Protein 5U35 (pdb70)

Radius of gyration: 17.42 Å; Cα contacts (8 Å, |Δi|>4): 495; chains: 2; bounding box: 47×35×44 Å

Foldseek 3Di:
DWFDDPVLLVVVLVQVVCCQQVVPCVSQLVQADQQAWEDDQPDIDGGSVLVSLQSVLVSVFFPHKDFPDWDDDRQKIKTWMWTAGPNDIWIKIWIFGDTPRGGRYIYMGGDPVCNVVSVCSRPPD/DWFDDPVLLVVVLVQVVVCLVVVNVVSQLVQADQQAWEDDQPDIDTGSVRVVVLSVVVSVQFDDKDWDDWDDDRQKIKTWMWTAGPNDIWIKIWIFGDTPRGGRYIYMDTDPVCNVVSVVD

Sequence (246 aa):
GSHMTEEEVRKIMEKLKKAFKQGNPEQIVSLLSSPDVKVDVGNQSFSGSEEAEKAARKLMKFVDRVEVRDVRVFENAVMMIAVEFEVNGQRYKMIFTFYVVENGKVSMVSSIYIISPTMKKLMKQILNYGGSHMTEEEVRKIMEKLKKAFKQGNPEQIVSLLSPDVKVDVGNQSFSGSEEAEKAARKLMKFVDRVEVRDVRVFENAVMMIAVVEFEVNGQRYKMIFTFYVVENGKVSMVSIYISPTMKKLMKQI

B-factor: mean 37.69, std 14.7, range [13.63, 112.47]

Secondary structure (P-SEA, 3-state):
cccccaaaaaaaaaaaaaaaaaccaaaaaaacccbbbbbccccccccaaaaaaaaaaaaacccccccccccccccbbbbbbbbbcccbbbbbbbbbbbccccccbbbbbbcccaaaaaaaaaacc/cccccaaaaaaaaaaaaaaaaaccaaaaaaacccbbbbbccccccccaaaaaaaaaaaaaaccbbbbccccccccbbbbbbbbbcccbbbbbbbbbbbccccccbbbbbbcccaaaaaaac

Nearest PDB structures (foldseek):
  5u35-assembly1_B  TM=1.001E+00  e=1.915E-23  synthetic construct
  5tph-assembly1_A  TM=9.824E-01  e=9.725E-22  synthetic construct
  5trv-assembly1_A  TM=9.625E-01  e=4.435E-18  synthetic construct
  5tpj-assembly1_A  TM=8.503E-01  e=1.600E-12  synthetic construct
  3en8-assembly1_A-2  TM=8.474E-01  e=6.552E-07  Paraburkholderia xenovorans LB400

Solvent-accessible surface area: 12261 Å² total; per-residue (Å²): 121,97,142,30,58,135,125,88,2,118,51,11,10,91,99,0,68,104,1,14,144,120,44,43,30,120,55,26,22,68,24,11,15,96,115,0,33,12,17,5,29,152,43,72,21,77,7,24,117,77,8,63,50,11,33,86,46,21,91,139,70,22,101,80,38,86,28,120,57,27,93,37,7,100,26,3,0,1,0,1,0,48,8,48,1,113,64,110,73,19,66,2,8,15,0,4,0,3,33,123,32,87,0,22,16,7,2,15,21,4,25,84,97,0,92,69,29,5,36,102,3,12,71,185,15,122,97,136,26,67,77,89,83,2,120,79,10,14,80,75,0,77,108,0,17,100,108,42,47,48,123,58,26,28,70,24,16,16,99,112,0,37,12,14,14,21,115,47,71,48,80,16,36,80,73,7,59,138,29,34,133,54,27,53,171,90,19,100,164,44,44,42,82,64,25,40,33,2,71,25,0,0,2,0,6,1,32,6,45,2,112,64,108,93,16,84,2,7,17,1,5,0,2,35,124,34,89,0,23,21,8,0,14,22,4,24,80,90,1,91,78,38,32,87,106,43

Structure (mmCIF, N/CA/C/O backbone):
data_5U35
#
_entry.id   5U35
#
_cell.length_a   38.010
_cell.length_b   33.200
_cell.length_c   86.590
_cell.angle_alpha   90.00
_cell.angle_beta   91.78
_cell.angle_gamma   90.00
#
_symmetry.space_group_name_H-M   'P 1 21 1'
#
loop_
_entity.id
_entity.type
_entity.pdbx_description
1 polymer 'De novo NTF2 with large cavity'
2 non-polymer 2-METHOXYETHANOL
3 non-polymer 'CHLORIDE ION'
4 non-polymer 'TETRAETHYLENE GLYCOL'
5 non-polymer 1-(2-METHOXY-ETHOXY)-2-{2-[2-(2-METHOXY-ETHOXY]-ETHOXY}-ETHANE
6 non-polymer 'SODIUM ION'
7 water water
#
loop_
_atom_site.group_PDB
_atom_site.id
_atom_site.type_symbol
_atom_site.label_atom_id
_atom_site.label_alt_id
_atom_site.label_comp_id
_atom_site.label_asym_id
_atom_site.label_entity_id
_atom_site.label_seq_id
_atom_site.pdbx_PDB_ins_code
_atom_site.Cartn_x
_atom_site.Cartn_y
_atom_site.Cartn_z
_atom_site.occupancy
_atom_site.B_iso_or_equiv
_atom_site.auth_seq_id
_atom_site.auth_comp_id
_atom_site.auth_asym_id
_atom_site.auth_atom_id
_atom_site.pdbx_PDB_model_num
ATOM 1 N N . GLY A 1 1 ? -32.111 5.461 -18.563 1.00 73.21 -2 GLY A N 1
ATOM 2 C CA . GLY A 1 1 ? -32.717 4.146 -18.483 1.00 73.43 -2 GLY A CA 1
ATOM 3 C C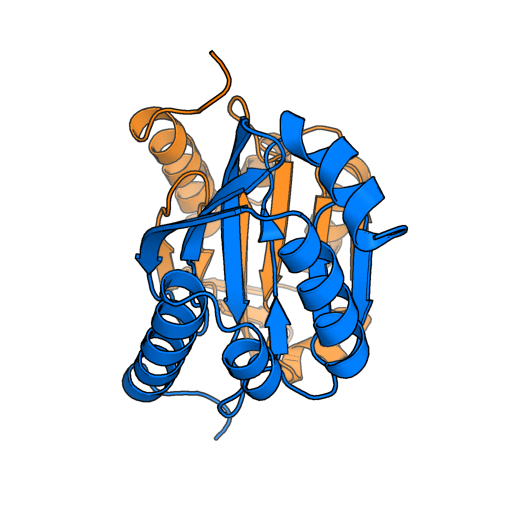 . GLY A 1 1 ? -31.712 3.018 -18.352 1.00 70.48 -2 GLY A C 1
ATOM 4 O O . GLY A 1 1 ? -32.079 1.900 -17.995 1.00 69.97 -2 GLY A O 1
ATOM 5 N N . SER A 1 2 ? -30.445 3.305 -18.642 1.00 69.10 -1 SER A N 1
ATOM 6 C CA . SER A 1 2 ? -29.385 2.309 -18.509 1.00 65.83 -1 SER A CA 1
ATOM 7 C C . SER A 1 2 ? -28.011 2.915 -18.204 1.00 62.28 -1 SER A C 1
ATOM 8 O O . SER A 1 2 ? -27.038 2.186 -18.006 1.00 61.31 -1 SER A O 1
ATOM 11 N N . HIS A 1 3 ? -27.929 4.243 -18.153 1.00 62.03 0 HIS A N 1
ATOM 12 C CA . HIS A 1 3 ? -26.635 4.912 -18.021 1.00 59.65 0 HIS A CA 1
ATOM 13 C C . HIS A 1 3 ? -26.357 5.358 -16.589 1.00 55.41 0 HIS A C 1
ATOM 14 O O . HIS A 1 3 ? -27.211 5.261 -15.707 1.00 57.31 0 HIS A O 1
ATOM 21 N N . MET A 1 4 ? -25.143 5.847 -16.370 1.00 46.71 1 MET A N 1
ATOM 22 C CA . MET A 1 4 ? -24.767 6.417 -15.087 1.00 44.79 1 MET A CA 1
ATOM 23 C C . MET A 1 4 ? -24.374 7.880 -15.220 1.00 40.99 1 MET A C 1
ATOM 24 O O . MET A 1 4 ? -23.679 8.266 -16.162 1.00 42.86 1 MET A O 1
ATOM 29 N N . THR A 1 5 ? -24.819 8.689 -14.266 1.00 37.26 2 THR A N 1
ATOM 30 C CA . THR A 1 5 ? -24.483 10.101 -14.255 1.00 38.79 2 THR A CA 1
ATOM 31 C C . THR A 1 5 ? -23.001 10.273 -13.950 1.00 37.53 2 THR A C 1
ATOM 32 O O . THR A 1 5 ? -22.341 9.344 -13.477 1.00 33.99 2 THR A O 1
ATOM 36 N N . GLU A 1 6 ? -22.479 11.462 -14.226 1.00 41.39 3 GLU A N 1
ATOM 37 C CA . GLU A 1 6 ? -21.085 11.760 -13.931 1.00 42.81 3 GLU A CA 1
ATOM 38 C C . GLU A 1 6 ? -20.831 11.645 -12.433 1.00 41.90 3 GLU A C 1
ATOM 39 O O . GLU A 1 6 ? -19.774 11.194 -12.005 1.00 37.91 3 GLU A O 1
ATOM 45 N N . GLU A 1 7 ? -21.821 12.047 -11.644 1.00 44.26 4 GLU A N 1
ATOM 46 C CA . GLU A 1 7 ? -21.713 12.024 -10.192 1.00 44.71 4 GLU A CA 1
ATOM 47 C C . GLU A 1 7 ? -21.557 10.602 -9.652 1.00 36.83 4 GLU A C 1
ATOM 48 O O . GLU A 1 7 ? -20.734 10.353 -8.771 1.00 37.19 4 GLU A O 1
ATOM 54 N N . GLU A 1 8 ? -22.341 9.670 -10.188 1.00 34.01 5 GLU A N 1
ATOM 55 C CA . GLU A 1 8 ? -22.272 8.279 -9.747 1.00 35.51 5 GLU A CA 1
ATOM 56 C C . GLU A 1 8 ? -20.935 7.634 -10.119 1.00 31.55 5 GLU A C 1
ATOM 57 O O . GLU A 1 8 ? -20.341 6.909 -9.320 1.00 29.75 5 GLU A O 1
ATOM 63 N N . VAL A 1 9 ? -20.465 7.908 -11.330 1.00 27.72 6 VAL A N 1
ATOM 64 C CA . VAL A 1 9 ? -19.167 7.412 -11.771 1.00 27.08 6 VAL A CA 1
ATOM 65 C C . VAL A 1 9 ? -18.046 7.970 -10.891 1.00 27.25 6 VAL A C 1
ATOM 66 O O . VAL A 1 9 ? -17.121 7.256 -10.522 1.00 21.66 6 VAL A O 1
ATOM 70 N N . ARG A 1 10 ? -18.140 9.247 -10.544 1.00 25.54 7 ARG A N 1
ATOM 71 C CA . ARG A 1 10 ? -17.114 9.866 -9.715 1.00 24.19 7 ARG A CA 1
ATOM 72 C C . ARG A 1 10 ? -17.081 9.251 -8.318 1.00 25.61 7 ARG A C 1
ATOM 73 O O . ARG A 1 10 ? -16.022 9.140 -7.713 1.00 27.47 7 ARG A O 1
ATOM 81 N N . LYS A 1 11 ? -18.246 8.860 -7.809 1.00 25.68 8 LYS A N 1
ATOM 82 C CA . LYS A 1 11 ? -18.326 8.219 -6.500 1.00 25.95 8 LYS A CA 1
ATOM 83 C C . LYS A 1 11 ? -17.558 6.897 -6.474 1.00 22.38 8 LYS A C 1
ATOM 84 O O . LYS A 1 11 ? -16.818 6.599 -5.532 1.00 22.94 8 LYS A O 1
ATOM 86 N N . ILE A 1 12 ? -17.741 6.101 -7.516 1.00 23.81 9 ILE A N 1
ATOM 87 C CA . ILE A 1 12 ? -17.035 4.839 -7.634 1.00 25.59 9 ILE A CA 1
ATOM 88 C C . ILE A 1 12 ? -15.543 5.079 -7.850 1.00 20.67 9 ILE A C 1
ATOM 89 O O . ILE A 1 12 ? -14.704 4.360 -7.304 1.00 19.17 9 ILE A O 1
ATOM 94 N N . MET A 1 13 ? -15.217 6.123 -8.605 1.00 21.24 10 MET A N 1
ATOM 95 C CA . MET A 1 13 ? -13.815 6.479 -8.815 1.00 19.38 10 MET A CA 1
ATOM 96 C C . MET A 1 13 ? -13.127 6.735 -7.479 1.00 15.84 10 MET A C 1
ATOM 97 O O . MET A 1 13 ? -12.013 6.263 -7.246 1.00 20.28 10 MET A O 1
ATOM 102 N N . GLU A 1 14 ? -13.793 7.490 -6.609 1.00 23.61 11 GLU A N 1
ATOM 103 C CA . GLU A 1 14 ? -13.232 7.817 -5.303 1.00 22.24 11 GLU A CA 1
ATOM 104 C C . GLU A 1 14 ? -13.012 6.548 -4.490 1.00 22.33 11 GLU A C 1
ATOM 105 O O . GLU A 1 14 ? -11.983 6.398 -3.838 1.00 21.81 11 GLU A O 1
ATOM 111 N N . LYS A 1 15 ? -13.965 5.622 -4.565 1.00 22.66 12 LYS A N 1
ATOM 112 C CA . LYS A 1 15 ? -13.843 4.340 -3.869 1.00 24.95 12 LYS A CA 1
ATOM 113 C C . LYS A 1 15 ? -12.659 3.517 -4.385 1.00 25.88 12 LYS A C 1
ATOM 114 O O . LYS A 1 15 ? -11.881 2.978 -3.593 1.00 23.20 12 LYS A O 1
ATOM 119 N N . LEU A 1 16 ? -12.524 3.436 -5.708 1.00 25.46 13 LEU A N 1
ATOM 120 C CA . LEU A 1 16 ? -11.424 2.695 -6.330 1.00 24.05 13 LEU A CA 1
ATOM 121 C C . LEU A 1 16 ? -10.079 3.308 -5.966 1.00 21.84 13 LEU A C 1
ATOM 122 O O . LEU A 1 16 ? -9.130 2.598 -5.615 1.00 20.55 13 LEU A O 1
ATOM 127 N N . LYS A 1 17 ? -10.011 4.633 -6.040 1.00 20.88 14 LYS A N 1
ATOM 128 C CA . LYS A 1 17 ? -8.795 5.366 -5.718 1.00 21.96 14 LYS A CA 1
ATOM 129 C C . LYS A 1 17 ? -8.343 5.087 -4.292 1.00 27.79 14 LYS A C 1
ATOM 130 O O . LYS A 1 17 ? -7.166 4.830 -4.047 1.00 22.32 14 LYS A O 1
ATOM 136 N N . LYS A 1 18 ? -9.289 5.121 -3.357 1.00 28.22 15 LYS A N 1
ATOM 137 C CA . LYS A 1 18 ? -8.981 4.880 -1.953 1.00 28.90 15 LYS A CA 1
ATOM 138 C C . LYS A 1 18 ? -8.491 3.453 -1.726 1.00 23.79 15 LYS A C 1
ATOM 139 O O . LYS A 1 18 ? -7.549 3.226 -0.970 1.00 22.87 15 LYS A O 1
ATOM 145 N N . ALA A 1 19 ? -9.126 2.500 -2.398 1.00 27.14 16 ALA A N 1
ATOM 146 C CA . ALA A 1 19 ? -8.756 1.093 -2.278 1.00 24.56 16 ALA A CA 1
ATOM 147 C C . ALA A 1 19 ? -7.320 0.839 -2.754 1.00 22.74 16 ALA A C 1
ATOM 148 O O . ALA A 1 19 ? -6.580 0.074 -2.131 1.00 31.54 16 ALA A O 1
ATOM 150 N N . PHE A 1 20 ? -6.931 1.472 -3.857 1.00 22.45 17 PHE A N 1
ATOM 151 C CA . PHE A 1 20 ? -5.566 1.334 -4.358 1.00 22.09 17 PHE A CA 1
ATOM 152 C C . PHE A 1 20 ? -4.552 1.976 -3.423 1.00 24.29 17 PHE A C 1
ATOM 153 O O . PHE A 1 20 ? -3.539 1.370 -3.069 1.00 22.94 17 PHE A O 1
ATOM 161 N N . LYS A 1 21 ? -4.832 3.215 -3.033 1.00 21.66 18 LYS A N 1
ATOM 162 C CA . LYS A 1 21 ? -3.895 3.981 -2.226 1.00 25.30 18 LYS A CA 1
ATOM 163 C C . LYS A 1 21 ? -3.694 3.361 -0.851 1.00 27.90 18 LYS A C 1
ATOM 164 O O . LYS A 1 21 ? -2.577 3.321 -0.338 1.00 33.54 18 LYS A O 1
ATOM 170 N N . GLN A 1 22 ? -4.778 2.862 -0.270 1.00 24.28 19 GLN A N 1
ATOM 171 C CA . GLN A 1 22 ? -4.737 2.258 1.058 1.00 29.27 19 GLN A CA 1
ATOM 172 C C . GLN A 1 22 ? -4.364 0.775 0.986 1.00 31.71 19 GLN A C 1
ATOM 173 O O . GLN A 1 22 ? -4.207 0.113 2.011 1.00 33.73 19 GLN A O 1
ATOM 179 N N . GLY A 1 23 ? -4.249 0.253 -0.232 1.00 33.50 20 GLY A N 1
ATOM 180 C CA . GLY A 1 23 ? -3.980 -1.160 -0.440 1.00 34.94 20 GLY A CA 1
ATOM 181 C C . GLY A 1 23 ? -5.011 -2.114 0.134 1.00 40.34 20 GLY A C 1
ATOM 182 O O . GLY A 1 23 ? -4.684 -3.018 0.904 1.00 41.65 20 GLY A O 1
ATOM 183 N N . ASN A 1 24 ? -6.267 -1.909 -0.236 1.00 37.98 21 ASN A N 1
ATOM 184 C CA . ASN A 1 24 ? -7.343 -2.768 0.228 1.00 36.48 21 ASN A CA 1
ATOM 185 C C . ASN A 1 24 ? -8.119 -3.314 -0.970 1.00 36.76 21 ASN A C 1
ATOM 186 O O . ASN A 1 24 ? -9.097 -2.710 -1.400 1.00 34.49 21 ASN A O 1
ATOM 191 N N . PRO A 1 25 ? -7.670 -4.456 -1.516 1.00 41.71 22 PRO A N 1
ATOM 192 C CA . PRO A 1 25 ? -8.249 -5.065 -2.721 1.00 42.57 22 PRO A CA 1
ATOM 193 C C . PRO A 1 25 ? -9.707 -5.493 -2.549 1.00 37.56 22 PRO A C 1
ATOM 194 O O . PRO A 1 25 ? -10.446 -5.513 -3.534 1.00 32.68 22 PRO A O 1
ATOM 198 N N . GLU A 1 26 ? -10.118 -5.830 -1.330 1.00 38.66 23 GLU A N 1
ATOM 199 C CA . GLU A 1 26 ? -11.468 -6.341 -1.126 1.00 39.64 23 GLU A CA 1
ATOM 200 C C . GLU A 1 26 ? -12.510 -5.269 -1.463 1.00 37.90 23 GLU A C 1
ATOM 201 O O . GLU A 1 26 ? -13.610 -5.588 -1.906 1.00 41.00 23 GLU A O 1
ATOM 207 N N . GLN A 1 27 ? -12.155 -4.002 -1.262 1.00 35.14 24 GLN A N 1
ATOM 208 C CA . GLN A 1 27 ? -13.022 -2.896 -1.651 1.00 38.30 24 GLN A CA 1
ATOM 209 C C . GLN A 1 27 ? -13.182 -2.855 -3.173 1.00 37.61 24 GLN A C 1
ATOM 210 O O . GLN A 1 27 ? -14.263 -2.555 -3.678 1.00 37.55 24 GLN A O 1
ATOM 216 N N . ILE A 1 28 ? -12.105 -3.137 -3.903 1.00 27.45 25 ILE A N 1
ATOM 217 C CA . ILE A 1 28 ? -12.182 -3.189 -5.362 1.00 27.20 25 ILE A CA 1
ATOM 218 C C . ILE A 1 28 ? -13.023 -4.372 -5.814 1.00 26.26 25 ILE A C 1
ATOM 219 O O . ILE A 1 28 ? -13.864 -4.243 -6.702 1.00 28.21 25 ILE A O 1
ATOM 224 N N . VAL A 1 29 ? -12.808 -5.522 -5.181 1.00 25.78 26 VAL A N 1
ATOM 225 C CA . VAL A 1 29 ? -13.532 -6.734 -5.553 1.00 25.81 26 VAL A CA 1
ATOM 226 C C . VAL A 1 29 ? -15.023 -6.556 -5.342 1.00 27.10 26 VAL A C 1
ATOM 227 O O . VAL A 1 29 ? -15.833 -6.996 -6.159 1.00 28.72 26 VAL A O 1
ATOM 231 N N . SER A 1 30 ? -15.382 -5.866 -4.268 1.00 22.94 27 SER A N 1
ATOM 232 C CA . SER A 1 30 ? -16.790 -5.625 -3.971 1.00 30.50 27 SER A CA 1
ATOM 233 C C . SER A 1 30 ? -17.454 -4.727 -5.023 1.00 31.24 27 SER A C 1
ATOM 234 O O . SER A 1 30 ? -18.682 -4.722 -5.148 1.00 32.79 27 SER A O 1
ATOM 237 N N . LEU A 1 31 ? -16.656 -3.975 -5.783 1.00 24.62 28 LEU A N 1
ATOM 238 C CA . LEU A 1 31 ? -17.216 -3.091 -6.811 1.00 24.29 28 LEU A CA 1
ATOM 239 C C . LEU A 1 31 ? -17.314 -3.770 -8.176 1.00 25.79 28 LEU A C 1
ATOM 240 O O . LEU A 1 31 ? -17.845 -3.200 -9.125 1.00 27.32 28 LEU A O 1
ATOM 245 N N . LEU A 1 32 ? -16.792 -4.986 -8.268 1.00 24.89 29 LEU A N 1
ATOM 246 C CA . LEU A 1 32 ? -16.790 -5.723 -9.524 1.00 24.58 29 LEU A CA 1
ATOM 247 C C . LEU A 1 32 ? -18.127 -6.409 -9.766 1.00 22.26 29 LEU A C 1
ATOM 248 O O . LEU A 1 32 ? -18.688 -7.017 -8.860 1.00 25.12 29 LEU A O 1
ATOM 253 N N A SER A 1 33 ? -18.636 -6.313 -10.988 0.55 22.43 30 SER A N 1
ATOM 254 N N B SER A 1 33 ? -18.627 -6.311 -10.994 0.45 22.24 30 SER A N 1
ATOM 255 C CA A SER A 1 33 ? -19.840 -7.050 -11.347 0.55 21.43 30 SER A CA 1
ATOM 256 C CA B SER A 1 33 ? -19.805 -7.067 -11.408 0.45 22.46 30 SER A CA 1
ATOM 257 C C A SER A 1 33 ? -19.522 -8.544 -11.338 0.55 26.22 30 SER A C 1
ATOM 258 C C B SER A 1 33 ? -19.501 -8.561 -11.312 0.45 25.92 30 SER A C 1
ATOM 259 O O A SER A 1 33 ? -18.378 -8.937 -11.567 0.55 25.08 30 SER A O 1
ATOM 260 O O B SER A 1 33 ? -18.348 -8.969 -11.451 0.45 24.83 30 SER A O 1
ATOM 265 N N . PRO A 1 34 ? -20.530 -9.383 -11.053 1.00 28.85 31 PRO A N 1
ATOM 266 C CA . PRO A 1 34 ? -20.321 -10.836 -10.988 1.00 28.99 31 PRO A CA 1
ATOM 267 C C . PRO A 1 34 ? -19.729 -11.408 -12.270 1.00 30.77 31 PRO A C 1
ATOM 268 O O . PRO A 1 34 ? -19.017 -12.405 -12.219 1.00 36.10 31 PRO A O 1
ATOM 272 N N . ASP A 1 35 ? -20.035 -10.785 -13.403 1.00 27.92 32 ASP A N 1
ATOM 273 C CA . ASP A 1 35 ? -19.537 -11.250 -14.691 1.00 33.51 32 ASP A CA 1
ATOM 274 C C . ASP A 1 35 ? -18.474 -10.315 -15.258 1.00 24.70 32 ASP A C 1
ATOM 275 O O . ASP A 1 35 ? -18.335 -10.188 -16.473 1.00 30.17 32 ASP A O 1
ATOM 280 N N . VAL A 1 36 ? -17.730 -9.657 -14.374 1.00 28.80 33 VAL A N 1
ATOM 281 C CA . VAL A 1 36 ? -16.716 -8.706 -14.809 1.00 27.36 33 VAL A CA 1
ATOM 282 C C . VAL A 1 36 ? -15.706 -9.377 -15.740 1.00 25.21 33 VAL A C 1
ATOM 283 O O . VAL A 1 36 ? -15.311 -10.528 -15.536 1.00 33.59 33 VAL A O 1
ATOM 287 N N . LYS A 1 37 ? -15.311 -8.653 -16.776 1.00 21.82 34 LYS A N 1
ATOM 288 C CA . LYS A 1 37 ? -14.306 -9.139 -17.702 1.00 26.39 34 LYS A CA 1
ATOM 289 C C . LYS A 1 37 ? -13.004 -8.381 -17.469 1.00 23.68 34 LYS A C 1
ATOM 290 O O . LYS A 1 37 ? -12.984 -7.154 -17.517 1.00 25.67 34 LYS A O 1
ATOM 293 N N . VAL A 1 38 ? -11.923 -9.116 -17.226 1.00 24.38 35 VAL A N 1
ATOM 294 C CA . VAL A 1 38 ? -10.622 -8.499 -16.982 1.00 21.94 35 VAL A CA 1
ATOM 295 C C . VAL A 1 38 ? -9.597 -8.928 -18.031 1.00 26.64 35 VAL A C 1
ATOM 296 O O . VAL A 1 38 ? -9.415 -10.116 -18.292 1.00 31.53 35 VAL A O 1
ATOM 300 N N . ASP A 1 39 ? -8.947 -7.948 -18.647 1.00 24.72 36 ASP A N 1
ATOM 301 C CA . ASP A 1 39 ? -7.870 -8.208 -19.593 1.00 34.25 36 ASP A CA 1
ATOM 302 C C . ASP A 1 39 ? -6.576 -7.539 -19.152 1.00 34.33 36 ASP A C 1
ATOM 303 O O . ASP A 1 39 ? -6.529 -6.322 -18.970 1.00 32.66 36 ASP A O 1
ATOM 308 N N . VAL A 1 40 ? -5.547 -8.355 -18.949 1.00 33.51 37 VAL A N 1
ATOM 309 C CA . VAL A 1 40 ? -4.202 -7.867 -18.678 1.00 34.01 37 VAL A CA 1
ATOM 310 C C . VAL A 1 40 ? -3.200 -8.778 -19.390 1.00 36.81 37 VAL A C 1
ATOM 311 O O . VAL A 1 40 ? -3.151 -9.981 -19.141 1.00 36.52 37 VAL A O 1
ATOM 315 N N . GLY A 1 41 ? -2.420 -8.196 -20.295 1.00 42.56 38 GLY A N 1
ATOM 316 C CA . GLY A 1 41 ? -1.527 -8.968 -21.138 1.00 48.22 38 GLY A CA 1
ATOM 317 C C . GLY A 1 41 ? -2.301 -9.986 -21.954 1.00 51.74 38 GLY A C 1
ATOM 318 O O . GLY A 1 41 ? -3.355 -9.679 -22.507 1.00 54.60 38 GLY A O 1
ATOM 319 N N . ASN A 1 42 ? -1.780 -11.205 -22.017 1.00 56.25 39 ASN A N 1
ATOM 320 C CA . ASN A 1 42 ? -2.456 -12.298 -22.702 1.00 60.18 39 ASN A CA 1
ATOM 321 C C . ASN A 1 42 ? -3.517 -12.950 -21.825 1.00 61.22 39 ASN A C 1
ATOM 322 O O . ASN A 1 42 ? -4.360 -13.705 -22.311 1.00 64.56 39 ASN A O 1
ATOM 327 N N . GLN A 1 43 ? -3.462 -12.662 -20.529 1.00 55.73 40 GLN A N 1
ATOM 328 C CA . GLN A 1 43 ? -4.395 -13.250 -19.579 1.00 55.64 40 GLN A CA 1
ATOM 329 C C . GLN A 1 43 ? -5.774 -12.617 -19.703 1.00 53.70 40 GLN A C 1
ATOM 330 O O . GLN A 1 43 ? -5.902 -11.423 -19.976 1.00 54.64 40 GLN A O 1
ATOM 336 N N . SER A 1 44 ? -6.803 -13.429 -19.498 1.00 53.97 41 SER A N 1
ATOM 337 C CA . SER A 1 44 ? -8.170 -12.938 -19.448 1.00 54.90 41 SER A CA 1
ATOM 338 C C . SER A 1 44 ? -8.911 -13.610 -18.304 1.00 53.68 41 SER A C 1
ATOM 339 O O . SER A 1 44 ? -8.753 -14.808 -18.070 1.00 62.93 41 SER A O 1
ATOM 342 N N . PHE A 1 45 ? -9.725 -12.840 -17.595 1.00 40.64 42 PHE A N 1
ATOM 343 C CA . PHE A 1 45 ? -10.477 -13.379 -16.473 1.00 41.20 42 PHE A CA 1
ATOM 344 C C . PHE A 1 45 ? -11.953 -13.032 -16.592 1.00 37.40 42 PHE A C 1
ATOM 345 O O . PHE A 1 45 ? -12.308 -11.937 -17.020 1.00 35.86 42 PHE A O 1
ATOM 353 N N . SER A 1 46 ? -12.802 -13.978 -16.215 1.00 38.56 43 SER A N 1
ATOM 354 C CA . SER A 1 46 ? -14.240 -13.763 -16.213 1.00 36.25 43 SER A CA 1
ATOM 355 C C . SER A 1 46 ? -14.796 -14.057 -14.831 1.00 36.00 43 SER A C 1
ATOM 356 O O . SER A 1 46 ? -14.508 -15.099 -14.243 1.00 42.99 43 SER A O 1
ATOM 359 N N . GLY A 1 47 ? -15.595 -13.135 -14.313 1.00 37.83 44 GLY A N 1
ATOM 360 C CA . GLY A 1 47 ? -16.200 -13.301 -13.005 1.00 38.44 44 GLY A CA 1
ATOM 361 C C . GLY A 1 47 ? -15.415 -12.652 -11.884 1.00 37.39 44 GLY A C 1
ATOM 362 O O . GLY A 1 47 ? -14.188 -12.566 -11.938 1.00 33.25 44 GLY A O 1
ATOM 363 N N . SER A 1 48 ? -16.143 -12.195 -10.867 1.00 39.94 45 SER A N 1
ATOM 364 C CA . SER A 1 48 ? -15.574 -11.482 -9.725 1.00 37.24 45 SER A CA 1
ATOM 365 C C . SER A 1 48 ? -14.713 -12.367 -8.825 1.00 39.13 45 SER A C 1
ATOM 366 O O . SER A 1 48 ? -13.708 -11.924 -8.276 1.00 38.80 45 SER A O 1
ATOM 369 N N . GLU A 1 49 ? -15.124 -13.615 -8.651 1.00 45.07 46 GLU A N 1
ATOM 370 C CA . GLU A 1 49 ? -14.361 -14.545 -7.833 1.00 46.85 46 GLU A CA 1
ATOM 371 C C . GLU A 1 49 ? -12.997 -14.811 -8.488 1.00 39.29 46 GLU A C 1
ATOM 372 O O . GLU A 1 49 ? -11.968 -14.847 -7.806 1.00 38.01 46 GLU A O 1
ATOM 378 N N . GLU A 1 50 ? -12.995 -14.988 -9.807 1.00 33.40 47 GLU A N 1
ATOM 379 C CA . GLU A 1 50 ? -11.755 -15.169 -10.559 1.00 35.04 47 GLU A CA 1
ATOM 380 C C . GLU A 1 50 ? -10.894 -13.905 -10.516 1.00 37.14 47 GLU A C 1
ATOM 381 O O . GLU A 1 50 ? -9.668 -13.973 -10.397 1.00 37.65 47 GLU A O 1
ATOM 387 N N . ALA A 1 51 ? -11.543 -12.750 -10.615 1.00 30.16 48 ALA A N 1
ATOM 388 C CA . ALA A 1 51 ? -10.835 -11.479 -10.525 1.00 30.10 48 ALA A CA 1
ATOM 389 C C . ALA A 1 51 ? -10.246 -11.313 -9.128 1.00 29.45 48 ALA A C 1
ATOM 390 O O . ALA A 1 51 ? -9.133 -10.813 -8.971 1.00 28.12 48 ALA A O 1
ATOM 392 N N . GLU A 1 52 ? -11.002 -11.736 -8.118 1.00 31.69 49 GLU A N 1
ATOM 393 C CA . GLU A 1 52 ? -10.546 -11.663 -6.735 1.00 32.28 49 GLU A CA 1
ATOM 394 C C . GLU A 1 52 ? -9.289 -12.500 -6.543 1.00 32.70 49 GLU A C 1
ATOM 395 O O . GLU A 1 52 ? -8.351 -12.080 -5.864 1.00 34.76 49 GLU A O 1
ATOM 401 N N . LYS A 1 53 ? -9.272 -13.681 -7.154 1.00 28.94 50 LYS A N 1
ATOM 402 C CA . LYS A 1 53 ? -8.120 -14.572 -7.078 1.00 31.25 50 LYS A CA 1
ATOM 403 C C . LYS A 1 53 ? -6.878 -13.940 -7.700 1.00 34.55 50 LYS A C 1
ATOM 404 O O . LYS A 1 53 ? -5.771 -14.054 -7.164 1.00 31.86 50 LYS A O 1
ATOM 406 N N . ALA A 1 54 ? -7.067 -13.281 -8.838 1.00 35.20 51 ALA A N 1
ATOM 407 C CA . ALA A 1 54 ? -5.975 -12.597 -9.522 1.00 36.35 51 ALA A CA 1
ATOM 408 C C . ALA A 1 54 ? -5.455 -11.410 -8.711 1.00 31.44 51 ALA A C 1
ATOM 409 O O . ALA A 1 54 ? -4.250 -11.169 -8.656 1.00 38.53 51 ALA A O 1
ATOM 411 N N . ALA A 1 55 ? -6.369 -10.665 -8.096 1.00 31.05 52 ALA A N 1
ATOM 412 C CA . ALA A 1 55 ? -5.999 -9.513 -7.285 1.00 29.25 52 ALA A CA 1
ATOM 413 C C . ALA A 1 55 ? -5.164 -9.942 -6.078 1.00 34.82 52 ALA A C 1
ATOM 414 O O . ALA A 1 55 ? -4.167 -9.304 -5.751 1.00 38.16 52 ALA A O 1
ATOM 416 N N . ARG A 1 56 ? -5.585 -11.020 -5.420 1.00 32.06 53 ARG A N 1
ATOM 417 C CA . ARG A 1 56 ? -4.863 -11.549 -4.266 1.00 35.97 53 ARG A CA 1
ATOM 418 C C . ARG A 1 56 ? -3.475 -12.057 -4.648 1.00 34.11 53 ARG A C 1
ATOM 419 O O . ARG A 1 56 ? -2.508 -11.866 -3.906 1.00 34.88 53 ARG A O 1
ATOM 424 N N . LYS A 1 57 ? -3.378 -12.708 -5.802 1.00 27.75 54 LYS A N 1
ATOM 425 C CA . LYS A 1 57 ? -2.093 -13.206 -6.281 1.00 31.27 54 LYS A CA 1
ATOM 426 C C . LYS A 1 57 ? -1.114 -12.058 -6.461 1.00 35.84 54 LYS A C 1
ATOM 427 O O . LYS A 1 57 ? 0.038 -12.132 -6.029 1.00 41.74 54 LYS A O 1
ATOM 433 N N . LEU A 1 58 ? -1.593 -10.990 -7.086 1.00 37.72 55 LEU A N 1
ATOM 434 C CA . LEU A 1 58 ? -0.777 -9.816 -7.361 1.00 43.58 55 LEU A CA 1
ATOM 435 C C . LEU A 1 58 ? -0.329 -9.138 -6.068 1.00 43.44 55 LEU A C 1
ATOM 436 O O . LEU A 1 58 ? 0.840 -8.787 -5.916 1.00 48.02 55 LEU A O 1
ATOM 441 N N . MET A 1 59 ? -1.260 -8.974 -5.135 1.00 39.43 56 MET A N 1
ATOM 442 C CA . MET A 1 59 ? -0.973 -8.280 -3.886 1.00 40.95 56 MET A CA 1
ATOM 443 C C . MET A 1 59 ? 0.063 -9.022 -3.037 1.00 45.55 56 MET A C 1
ATOM 444 O O . MET A 1 59 ? 0.738 -8.412 -2.209 1.00 49.83 56 MET A O 1
ATOM 449 N N . LYS A 1 60 ? 0.190 -10.331 -3.244 1.00 39.14 57 LYS A N 1
ATOM 450 C CA . LYS A 1 60 ? 1.206 -11.113 -2.545 1.00 38.22 57 LYS A CA 1
ATOM 451 C C . LYS A 1 60 ? 2.605 -10.642 -2.911 1.00 33.89 57 LYS A C 1
ATOM 452 O O . LYS A 1 60 ? 3.543 -10.735 -2.108 1.00 27.06 57 LYS A O 1
ATOM 458 N N . PHE A 1 61 ? 2.741 -10.167 -4.145 1.00 29.29 58 PHE A N 1
ATOM 459 C CA . PHE A 1 61 ? 4.029 -9.738 -4.661 1.00 25.35 58 PHE A CA 1
ATOM 460 C C . PHE A 1 61 ? 4.242 -8.226 -4.653 1.00 23.84 58 PHE A C 1
ATOM 461 O O . PHE A 1 61 ? 5.359 -7.766 -4.836 1.00 28.15 58 PHE A O 1
ATOM 469 N N . VAL A 1 62 ? 3.179 -7.454 -4.458 1.00 26.47 59 VAL A N 1
ATOM 470 C CA . VAL A 1 62 ? 3.304 -6.001 -4.513 1.00 25.07 59 VAL A CA 1
ATOM 471 C C . VAL A 1 62 ? 3.599 -5.447 -3.121 1.00 28.95 59 VAL A C 1
ATOM 472 O O . VAL A 1 62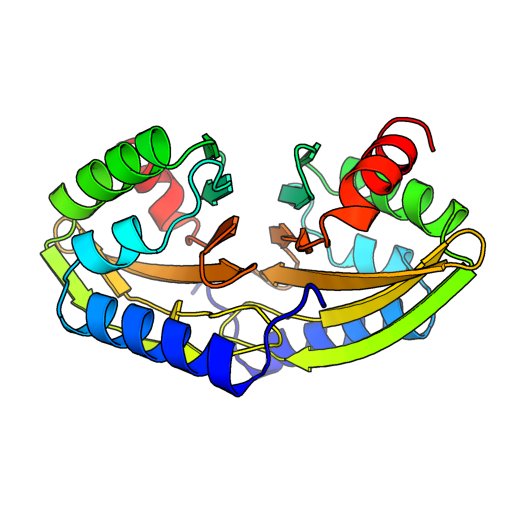 ? 2.783 -5.584 -2.207 1.00 32.31 59 VAL A O 1
ATOM 476 N N . ASP A 1 63 ? 4.757 -4.808 -2.974 1.00 27.67 60 ASP A N 1
ATOM 477 C CA . ASP A 1 63 ? 5.218 -4.308 -1.676 1.00 37.08 60 ASP A CA 1
ATOM 478 C C . ASP A 1 63 ? 4.861 -2.847 -1.440 1.00 38.17 60 ASP A C 1
ATOM 479 O O . ASP A 1 63 ? 4.854 -2.377 -0.303 1.00 37.33 60 ASP A O 1
ATOM 484 N N . ARG A 1 64 ? 4.594 -2.123 -2.518 1.00 31.97 61 ARG A N 1
ATOM 485 C CA . ARG A 1 64 ? 4.207 -0.726 -2.404 1.00 27.71 61 ARG A CA 1
ATOM 486 C C . ARG A 1 64 ? 3.331 -0.340 -3.584 1.00 26.32 61 ARG A C 1
ATOM 487 O O . ARG A 1 64 ? 3.541 -0.806 -4.703 1.00 22.01 61 ARG A O 1
ATOM 492 N N . VAL A 1 65 ? 2.336 0.496 -3.320 1.00 20.24 62 VAL A N 1
ATOM 493 C CA . VAL A 1 65 ? 1.458 0.999 -4.367 1.00 23.04 62 VAL A CA 1
ATOM 494 C C . VAL A 1 65 ? 1.455 2.515 -4.307 1.00 26.36 62 VAL A C 1
ATOM 495 O O . VAL A 1 65 ? 1.309 3.105 -3.234 1.00 29.26 62 VAL A O 1
ATOM 499 N N . GLU A 1 66 ? 1.651 3.146 -5.455 1.00 25.82 63 GLU A N 1
ATOM 500 C CA . GLU A 1 66 ? 1.526 4.584 -5.541 1.00 28.56 63 GLU A CA 1
ATOM 501 C C . GLU A 1 66 ? 0.532 4.917 -6.637 1.00 26.89 63 GLU A C 1
ATOM 502 O O . GLU A 1 66 ? 0.696 4.498 -7.781 1.00 27.52 63 GLU A O 1
ATOM 508 N N . VAL A 1 67 ? -0.491 5.686 -6.281 1.00 19.95 64 VAL A N 1
ATOM 509 C CA . VAL A 1 67 ? -1.472 6.133 -7.250 1.00 19.25 64 VAL A CA 1
ATOM 510 C C . VAL A 1 67 ? -0.940 7.431 -7.822 1.00 22.94 64 VAL A C 1
ATOM 511 O O . VAL A 1 67 ? -0.867 8.448 -7.129 1.00 29.78 64 VAL A O 1
ATOM 515 N N . ARG A 1 68 ? -0.540 7.390 -9.088 1.00 19.24 65 ARG A N 1
ATOM 516 C CA . ARG A 1 68 ? 0.078 8.554 -9.704 1.00 19.25 65 ARG A CA 1
ATOM 517 C C . ARG A 1 68 ? -0.956 9.569 -10.177 1.00 23.43 65 ARG A C 1
ATOM 518 O O . ARG A 1 68 ? -0.773 10.771 -9.992 1.00 23.10 65 ARG A O 1
ATOM 526 N N . ASP A 1 69 ? -2.029 9.091 -10.798 1.00 21.00 66 ASP A N 1
ATOM 527 C CA . ASP A 1 69 ? -3.067 9.987 -11.294 1.00 18.50 66 ASP A CA 1
ATOM 528 C C . ASP A 1 69 ? -4.354 9.209 -11.542 1.00 21.13 66 ASP A C 1
ATOM 529 O O . ASP A 1 69 ? -4.330 7.997 -11.746 1.00 18.28 66 ASP A O 1
ATOM 534 N N . VAL A 1 70 ? -5.479 9.908 -11.494 1.00 18.78 67 VAL A N 1
ATOM 535 C CA . VAL A 1 70 ? -6.780 9.281 -11.698 1.00 16.34 67 VAL A CA 1
ATOM 536 C C . VAL A 1 70 ? -7.639 10.197 -12.555 1.00 28.01 67 VAL A C 1
ATOM 537 O O . VAL A 1 70 ? -7.643 11.413 -12.353 1.00 29.10 67 VAL A O 1
ATOM 541 N N . ARG A 1 71 ? -8.343 9.630 -13.530 1.00 26.02 68 ARG A N 1
ATOM 542 C CA . ARG A 1 71 ? -9.217 10.442 -14.361 1.00 26.30 68 ARG A CA 1
ATOM 543 C C . ARG A 1 71 ? -10.496 9.702 -14.726 1.00 24.27 68 ARG A C 1
ATOM 544 O O . ARG A 1 71 ? -10.502 8.483 -14.883 1.00 24.75 68 ARG A O 1
ATOM 552 N N . VAL A 1 72 ? -11.576 10.459 -14.867 1.00 17.75 69 VAL A N 1
ATOM 553 C CA . VAL A 1 72 ? -12.845 9.894 -15.297 1.00 18.56 69 VAL A CA 1
ATOM 554 C C . VAL A 1 72 ? -13.101 10.318 -16.734 1.00 24.88 69 VAL A C 1
ATOM 555 O O . VAL A 1 72 ? -12.936 11.486 -17.085 1.00 24.25 69 VAL A O 1
ATOM 559 N N . PHE A 1 73 ? -13.468 9.352 -17.565 1.00 21.78 70 PHE A N 1
ATOM 560 C CA . PHE A 1 73 ? -13.809 9.605 -18.957 1.00 24.31 70 PHE A CA 1
ATOM 561 C C . PHE A 1 73 ? -15.064 8.809 -19.288 1.00 16.84 70 PHE A C 1
ATOM 562 O O . PHE A 1 73 ? -15.012 7.582 -19.363 1.00 18.78 70 PHE A O 1
ATOM 569 N N . GLU A 1 74 ? -16.183 9.506 -19.462 1.00 25.69 71 GLU A N 1
ATOM 570 C CA . GLU A 1 74 ? -17.472 8.841 -19.638 1.00 25.58 71 GLU A CA 1
ATOM 571 C C . GLU A 1 74 ? -17.697 7.868 -18.472 1.00 23.37 71 GLU A C 1
ATOM 572 O O . GLU A 1 74 ? -17.648 8.271 -17.311 1.00 26.82 71 GLU A O 1
ATOM 578 N N . ASN A 1 75 ? -17.925 6.593 -18.774 1.00 21.44 72 ASN A N 1
ATOM 579 C CA . ASN A 1 75 ? -18.116 5.598 -17.723 1.00 22.27 72 ASN A CA 1
ATOM 580 C C . ASN A 1 75 ? -16.835 4.835 -17.413 1.00 17.69 72 ASN A C 1
ATOM 581 O O . ASN A 1 75 ? -16.871 3.727 -16.881 1.00 19.87 72 ASN A O 1
ATOM 586 N N . ALA A 1 76 ? -15.702 5.435 -17.749 1.00 17.95 73 ALA A N 1
ATOM 587 C CA . ALA A 1 76 ? -14.419 4.794 -17.507 1.00 16.43 73 ALA A CA 1
ATOM 588 C C . ALA A 1 76 ? -13.658 5.544 -16.428 1.00 18.54 73 ALA A C 1
ATOM 589 O O . ALA A 1 76 ? -13.567 6.777 -16.457 1.00 19.83 73 ALA A O 1
ATOM 591 N N . VAL A 1 77 ? -13.123 4.790 -15.474 1.00 17.22 74 VAL A N 1
ATOM 592 C CA . VAL A 1 77 ? -12.258 5.344 -14.449 1.00 15.94 74 VAL A CA 1
ATOM 593 C C . VAL A 1 77 ? -10.854 4.831 -14.696 1.00 14.47 74 VAL A C 1
ATOM 594 O O . VAL A 1 77 ? -10.605 3.634 -14.632 1.00 16.48 74 VAL A O 1
ATOM 598 N N A MET A 1 78 ? -9.936 5.745 -14.956 0.70 14.53 75 MET A N 1
ATOM 599 N N B MET A 1 78 ? -9.948 5.749 -15.005 0.30 15.06 75 MET A N 1
ATOM 600 C CA A MET A 1 78 ? -8.572 5.351 -15.253 0.70 15.29 75 MET A CA 1
ATOM 601 C CA B MET A 1 78 ? -8.561 5.397 -15.283 0.30 15.98 75 MET A CA 1
ATOM 602 C C A MET A 1 78 ? -7.656 5.721 -14.107 0.70 14.15 75 MET A C 1
ATOM 603 C C B MET A 1 78 ? -7.670 5.720 -14.091 0.30 14.89 75 MET A C 1
ATOM 604 O O A MET A 1 78 ? -7.660 6.856 -13.630 0.70 16.52 75 MET A O 1
ATOM 605 O O B MET A 1 78 ? -7.699 6.835 -13.571 0.30 15.70 75 MET A O 1
ATOM 614 N N . ILE A 1 79 ? -6.886 4.739 -13.655 1.00 15.52 76 ILE A N 1
ATOM 615 C CA . ILE A 1 79 ? -5.982 4.939 -12.538 1.00 14.98 76 ILE A CA 1
ATOM 616 C C . ILE A 1 79 ? -4.574 4.546 -12.958 1.00 16.96 76 ILE A C 1
ATOM 617 O O . ILE A 1 79 ? -4.331 3.408 -13.348 1.00 16.23 76 ILE A O 1
ATOM 622 N N . ALA A 1 80 ? -3.664 5.512 -12.906 1.00 18.67 77 ALA A N 1
ATOM 623 C CA . ALA A 1 80 ? -2.265 5.253 -13.201 1.00 17.28 77 ALA A CA 1
ATOM 624 C C . ALA A 1 80 ? -1.574 4.942 -11.885 1.00 20.15 77 ALA A C 1
ATOM 625 O O . ALA A 1 80 ? -1.658 5.720 -10.935 1.00 18.03 77 ALA A O 1
ATOM 627 N N . VAL A 1 81 ? -0.926 3.784 -11.816 1.00 18.72 78 VAL A N 1
ATOM 628 C CA . VAL A 1 81 ? -0.311 3.358 -10.567 1.00 15.40 78 VAL A CA 1
ATOM 629 C C . VAL A 1 81 ? 1.132 2.958 -10.787 1.00 23.09 78 VAL A C 1
ATOM 630 O O . VAL A 1 81 ? 1.555 2.684 -11.913 1.00 22.70 78 VAL A O 1
ATOM 634 N N . GLU A 1 82 ? 1.896 2.974 -9.705 1.00 20.71 79 GLU A N 1
ATOM 635 C CA . GLU A 1 82 ? 3.215 2.381 -9.710 1.00 19.45 79 GLU A CA 1
ATOM 636 C C . GLU A 1 82 ? 3.218 1.262 -8.676 1.00 19.18 79 GLU A C 1
ATOM 637 O O . GLU A 1 82 ? 2.851 1.486 -7.520 1.00 21.30 79 GLU A O 1
ATOM 643 N N . PHE A 1 83 ? 3.602 0.060 -9.097 1.00 19.40 80 PHE A N 1
ATOM 644 C CA . PHE A 1 83 ? 3.721 -1.068 -8.186 1.00 20.28 80 PHE A CA 1
ATOM 645 C C . PHE A 1 83 ? 5.190 -1.379 -7.949 1.00 23.49 80 PHE A C 1
ATOM 646 O O . PHE A 1 83 ? 5.988 -1.380 -8.886 1.00 24.51 80 PHE A O 1
ATOM 654 N N . GLU A 1 84 ? 5.531 -1.693 -6.705 1.00 23.03 81 GLU A N 1
ATOM 655 C CA . GLU A 1 84 ? 6.865 -2.172 -6.393 1.00 20.57 81 GLU A CA 1
ATOM 656 C C . GLU A 1 84 ? 6.821 -3.676 -6.166 1.00 21.85 81 GLU A C 1
ATOM 657 O O . GLU A 1 84 ? 6.097 -4.172 -5.297 1.00 21.72 81 GLU A O 1
ATOM 663 N N . VAL A 1 85 ? 7.570 -4.399 -6.984 1.00 23.58 82 VAL A N 1
ATOM 664 C CA . VAL A 1 85 ? 7.676 -5.841 -6.854 1.00 23.36 82 VAL A CA 1
ATOM 665 C C . VAL A 1 85 ? 9.141 -6.245 -6.791 1.00 26.11 82 VAL A C 1
ATOM 666 O O . VAL A 1 85 ? 9.897 -6.013 -7.739 1.00 26.34 82 VAL A O 1
ATOM 670 N N . ASN A 1 86 ? 9.533 -6.834 -5.667 1.00 24.18 83 ASN A N 1
ATOM 671 C CA . ASN A 1 86 ? 10.902 -7.294 -5.471 1.00 28.22 83 ASN A CA 1
ATOM 672 C C . ASN A 1 86 ? 11.923 -6.185 -5.732 1.00 31.24 83 ASN A C 1
ATOM 673 O O . ASN A 1 86 ? 12.930 -6.392 -6.414 1.00 35.31 83 ASN A O 1
ATOM 678 N N . GLY A 1 87 ? 11.635 -4.998 -5.203 1.00 24.64 84 GLY A N 1
ATOM 679 C CA . GLY A 1 87 ? 12.549 -3.870 -5.285 1.00 31.84 84 GLY A CA 1
ATOM 680 C C . GLY A 1 87 ? 12.553 -3.100 -6.597 1.00 29.01 84 GLY A C 1
ATOM 681 O O . GLY A 1 87 ? 13.309 -2.142 -6.753 1.00 32.72 84 GLY A O 1
ATOM 682 N N . GLN A 1 88 ? 11.719 -3.506 -7.548 1.00 27.15 85 GLN A N 1
ATOM 683 C CA . GLN A 1 88 ? 11.635 -2.798 -8.821 1.00 26.25 85 GLN A CA 1
ATOM 684 C C . GLN A 1 88 ? 10.268 -2.135 -8.963 1.00 27.87 85 GLN A C 1
ATOM 685 O O . GLN A 1 88 ? 9.277 -2.644 -8.436 1.00 24.80 85 GLN A O 1
ATOM 691 N N . ARG A 1 89 ? 10.232 -0.994 -9.654 1.00 21.77 86 ARG A N 1
ATOM 692 C CA . ARG A 1 89 ? 9.008 -0.206 -9.801 1.00 18.95 86 ARG A CA 1
ATOM 693 C C . ARG A 1 89 ? 8.449 -0.303 -11.210 1.00 21.53 86 ARG A C 1
ATOM 694 O O . ARG A 1 89 ? 9.177 -0.116 -12.184 1.00 20.15 86 ARG A O 1
ATOM 697 N N . TYR A 1 90 ? 7.156 -0.589 -11.315 1.00 19.45 87 TYR A N 1
ATOM 698 C CA . TYR A 1 90 ? 6.519 -0.715 -12.618 1.00 23.02 87 TYR A CA 1
ATOM 699 C C . TYR A 1 90 ? 5.307 0.195 -12.711 1.00 25.92 87 TYR A C 1
ATOM 700 O O . TYR A 1 90 ? 4.546 0.311 -11.754 1.00 23.89 87 TYR A O 1
ATOM 709 N N . LYS A 1 91 ? 5.128 0.821 -13.868 1.00 23.11 88 LYS A N 1
ATOM 710 C CA . LYS A 1 91 ? 3.978 1.685 -14.102 1.00 25.75 88 LYS A CA 1
ATOM 711 C C . LYS A 1 91 ? 2.884 0.905 -14.817 1.00 24.81 88 LYS A C 1
ATOM 712 O O . LYS A 1 91 ? 3.135 0.199 -15.797 1.00 22.68 88 LYS A O 1
ATOM 716 N N . MET A 1 92 ? 1.661 1.037 -14.321 1.00 18.88 89 MET A N 1
ATOM 717 C CA . MET A 1 92 ? 0.528 0.358 -14.929 1.00 18.01 89 MET A CA 1
ATOM 718 C C . MET A 1 92 ? -0.639 1.310 -15.002 1.00 17.05 89 MET A C 1
ATOM 719 O O . MET A 1 92 ? -0.706 2.280 -14.252 1.00 22.16 89 MET A O 1
ATOM 724 N N . ILE A 1 93 ? -1.550 1.041 -15.924 1.00 17.29 90 ILE A N 1
ATOM 725 C CA . ILE A 1 93 ? -2.791 1.791 -15.975 1.00 14.33 90 ILE A CA 1
ATOM 726 C C . ILE A 1 93 ? -3.950 0.816 -15.856 1.00 15.69 90 ILE A C 1
ATOM 727 O O . ILE A 1 93 ? -4.010 -0.173 -16.596 1.00 20.92 90 ILE A O 1
ATOM 732 N N . PHE A 1 94 ? -4.836 1.080 -14.896 1.00 18.30 91 PHE A N 1
ATOM 733 C CA . PHE A 1 94 ? -6.057 0.301 -14.697 1.00 18.99 91 PHE A CA 1
ATOM 734 C C . PHE A 1 94 ? -7.225 1.127 -15.204 1.00 23.65 91 PHE A C 1
ATOM 735 O O . PHE A 1 94 ? -7.408 2.260 -14.774 1.00 22.83 91 PHE A O 1
ATOM 743 N N . THR A 1 95 ? -8.023 0.568 -16.108 1.00 18.60 92 THR A N 1
ATOM 744 C CA . THR A 1 95 ? -9.246 1.247 -16.519 1.00 22.96 92 THR A CA 1
ATOM 745 C C . THR A 1 95 ? -10.442 0.410 -16.097 1.00 15.90 92 THR A C 1
ATOM 746 O O . THR A 1 95 ? -10.507 -0.782 -16.396 1.00 17.67 92 THR A O 1
ATOM 750 N N . PHE A 1 96 ? -11.350 1.036 -15.354 1.00 16.25 93 PHE A N 1
ATOM 751 C CA . PHE A 1 96 ? -12.554 0.382 -14.864 1.00 14.98 93 PHE A CA 1
ATOM 752 C C . PHE A 1 96 ? -13.756 0.990 -15.582 1.00 14.72 93 PHE A C 1
ATOM 753 O O . PHE A 1 96 ? -14.008 2.188 -15.455 1.00 20.60 93 PHE A O 1
ATOM 761 N N . TYR A 1 97 ? -14.491 0.170 -16.324 1.00 16.70 94 TYR A N 1
ATOM 762 C CA . TYR A 1 97 ? -15.689 0.634 -17.011 1.00 14.24 94 TYR A CA 1
ATOM 763 C C . TYR A 1 97 ? -16.873 0.279 -16.136 1.00 15.99 94 TYR A C 1
ATOM 764 O O . TYR A 1 97 ? -17.029 -0.874 -15.738 1.00 20.15 94 TYR A O 1
ATOM 773 N N A VAL A 1 98 ? -17.732 1.257 -15.871 0.27 16.45 95 VAL A N 1
ATOM 774 N N B VAL A 1 98 ? -17.693 1.272 -15.818 0.73 15.45 95 VAL A N 1
ATOM 775 C CA A VAL A 1 98 ? -18.795 1.075 -14.889 0.27 17.51 95 VAL A CA 1
ATOM 776 C CA B VAL A 1 98 ? -18.794 1.048 -14.891 0.73 17.50 95 VAL A CA 1
ATOM 777 C C A VAL A 1 98 ? -20.182 0.999 -15.528 0.27 18.89 95 VAL A C 1
ATOM 778 C C B VAL A 1 98 ? -20.133 0.917 -15.617 0.73 18.49 95 VAL A C 1
ATOM 779 O O A VAL A 1 98 ? -20.540 1.830 -16.364 0.27 21.09 95 VAL A O 1
ATOM 780 O O B VAL A 1 98 ? -20.399 1.611 -16.601 0.73 18.84 95 VAL A O 1
ATOM 787 N N . GLU A 1 99 ? -20.947 -0.018 -15.134 1.00 18.77 96 GLU A N 1
ATOM 788 C CA . GLU A 1 99 ? -22.336 -0.175 -15.562 1.00 18.62 96 GLU A CA 1
ATOM 789 C C . GLU A 1 99 ? -23.209 -0.449 -14.350 1.00 23.94 96 GLU A C 1
ATOM 790 O O . GLU A 1 99 ? -22.900 -1.338 -13.566 1.00 22.08 96 GLU A O 1
ATOM 796 N N . ASN A 1 100 ? -24.294 0.307 -14.204 1.00 23.43 97 ASN A N 1
ATOM 797 C CA . ASN A 1 100 ? -25.280 0.045 -13.157 1.00 19.91 97 ASN A CA 1
ATOM 798 C C . ASN A 1 100 ? -24.677 0.045 -11.743 1.00 21.73 97 ASN A C 1
ATOM 799 O O . ASN A 1 100 ? -25.125 -0.693 -10.867 1.00 24.67 97 ASN A O 1
ATOM 804 N N . GLY A 1 101 ? -23.662 0.877 -11.533 1.00 24.79 98 GLY A N 1
ATOM 805 C CA . GLY A 1 101 ? -23.061 1.040 -10.220 1.00 24.75 98 GLY A CA 1
ATOM 806 C C . GLY A 1 101 ? -21.926 0.096 -9.867 1.00 27.35 98 GLY A C 1
ATOM 807 O O . GLY A 1 101 ? -21.357 0.191 -8.779 1.00 27.69 98 GLY A O 1
ATOM 808 N N . LYS A 1 102 ? -21.582 -0.807 -10.778 1.00 21.88 99 LYS A N 1
ATOM 809 C CA . LYS A 1 102 ? -20.450 -1.709 -10.555 1.00 20.38 99 LYS A CA 1
ATOM 810 C C . LYS A 1 102 ? -19.558 -1.778 -11.789 1.00 20.30 99 LYS A C 1
ATOM 811 O O . LYS A 1 102 ? -19.911 -1.267 -12.843 1.00 22.54 99 LYS A O 1
ATOM 817 N N . VAL A 1 103 ? -18.393 -2.400 -11.648 1.00 18.65 100 VAL A N 1
ATOM 818 C CA . VAL A 1 103 ? -17.429 -2.449 -12.742 1.00 20.77 100 VAL A CA 1
ATOM 819 C C . VAL A 1 103 ? -17.695 -3.662 -13.627 1.00 19.14 100 VAL A C 1
ATOM 820 O O . VAL A 1 103 ? -17.594 -4.810 -13.183 1.00 21.20 100 VAL A O 1
ATOM 824 N N . SER A 1 104 ? -18.026 -3.407 -14.889 1.00 17.30 101 SER A N 1
ATOM 825 C CA . SER A 1 104 ? -18.334 -4.491 -15.811 1.00 23.37 101 SER A CA 1
ATOM 826 C C . SER A 1 104 ? -17.090 -5.023 -16.515 1.00 21.29 101 SER A C 1
ATOM 827 O O . SER A 1 104 ? -17.058 -6.178 -16.941 1.00 21.54 101 SER A O 1
ATOM 830 N N . MET A 1 105 ? -16.086 -4.168 -16.669 1.00 24.45 102 MET A N 1
ATOM 831 C CA . MET A 1 105 ? -14.886 -4.536 -17.404 1.00 16.01 102 MET A CA 1
ATOM 832 C C . MET A 1 105 ? -13.668 -3.822 -16.851 1.00 18.50 102 MET A C 1
ATOM 833 O O . MET A 1 105 ? -13.730 -2.642 -16.511 1.00 18.48 102 MET A O 1
ATOM 838 N N . VAL A 1 106 ? -12.552 -4.536 -16.797 1.00 20.61 103 VAL A N 1
ATOM 839 C CA . VAL A 1 106 ? -11.301 -3.944 -16.364 1.00 20.12 103 VAL A CA 1
ATOM 840 C C . VAL A 1 106 ? -10.243 -4.162 -17.434 1.00 21.11 103 VAL A C 1
ATOM 841 O O . VAL A 1 106 ? -9.994 -5.287 -17.862 1.00 25.96 103 VAL A O 1
ATOM 845 N N A SER A 1 107 ? -9.649 -3.064 -17.884 0.42 19.12 104 SER A N 1
ATOM 846 N N B SER A 1 107 ? -9.636 -3.068 -17.876 0.58 18.87 104 SER A N 1
ATOM 847 C CA A SER A 1 107 ? -8.551 -3.114 -18.836 0.42 20.24 104 SER A CA 1
ATOM 848 C CA B SER A 1 107 ? -8.554 -3.124 -18.847 0.58 20.04 104 SER A CA 1
ATOM 849 C C A SER A 1 107 ? -7.276 -2.653 -18.147 0.42 20.07 104 SER A C 1
ATOM 850 C C B SER A 1 107 ? -7.262 -2.631 -18.204 0.58 20.14 104 SER A C 1
ATOM 851 O O A SER A 1 107 ? -7.237 -1.572 -17.555 0.42 21.45 104 SER A O 1
ATOM 852 O O B SER A 1 107 ? -7.199 -1.506 -17.703 0.58 22.08 104 SER A O 1
ATOM 857 N N . ILE A 1 108 ? -6.235 -3.474 -18.217 1.00 20.74 105 ILE A N 1
ATOM 858 C CA . ILE A 1 108 ? -4.971 -3.135 -17.572 1.00 20.80 105 ILE A CA 1
ATOM 859 C C . ILE A 1 108 ? -3.830 -3.046 -18.574 1.00 22.36 105 ILE A C 1
ATOM 860 O O . ILE A 1 108 ? -3.492 -4.027 -19.233 1.00 23.24 105 ILE A O 1
ATOM 865 N N . TYR A 1 109 ? -3.225 -1.870 -18.660 1.00 21.37 106 TYR A N 1
ATOM 866 C CA . TYR A 1 109 ? -2.0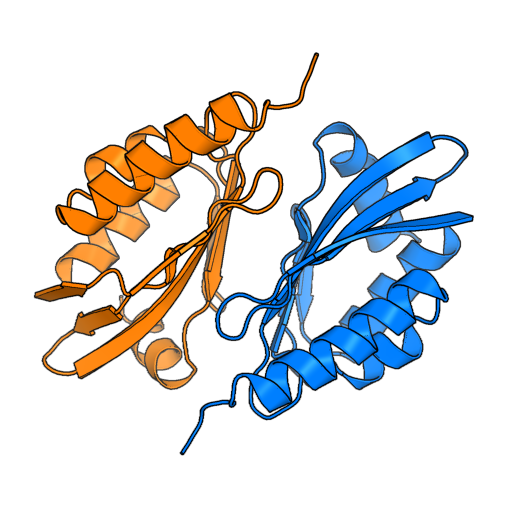37 -1.693 -19.471 1.00 20.26 106 TYR A CA 1
ATOM 867 C C . TYR A 1 109 ? -0.803 -1.920 -18.623 1.00 22.12 106 TYR A C 1
ATOM 868 O O . TYR A 1 109 ? -0.668 -1.354 -17.547 1.00 18.92 106 TYR A O 1
ATOM 877 N N A ILE A 1 110 ? 0.084 -2.795 -19.075 0.70 22.69 107 ILE A N 1
ATOM 878 N N B ILE A 1 110 ? 0.125 -2.682 -19.183 0.30 22.54 107 ILE A N 1
ATOM 879 C CA A ILE A 1 110 ? 1.357 -2.963 -18.387 0.70 23.40 107 ILE A CA 1
ATOM 880 C CA B ILE A 1 110 ? 1.329 -3.091 -18.490 0.30 23.81 107 ILE A CA 1
ATOM 881 C C A ILE A 1 110 ? 2.501 -2.822 -19.377 0.70 23.88 107 ILE A C 1
ATOM 882 C C B ILE A 1 110 ? 2.541 -2.893 -19.405 0.30 23.87 107 ILE A C 1
ATOM 883 O O A ILE A 1 110 ? 2.373 -3.162 -20.553 0.70 23.27 107 ILE A O 1
ATOM 884 O O B ILE A 1 110 ? 2.496 -3.266 -20.577 0.30 22.98 107 ILE A O 1
ATOM 893 N N . SER A 1 111 ? 3.606 -2.280 -18.889 1.00 26.67 108 SER A N 1
ATOM 894 C CA . SER A 1 111 ? 4.811 -2.085 -19.690 1.00 33.66 108 SER A CA 1
ATOM 895 C C . SER A 1 111 ? 5.423 -3.429 -20.074 1.00 33.26 108 SER A C 1
ATOM 896 O O . SER A 1 111 ? 5.244 -4.417 -19.359 1.00 34.75 108 SER A O 1
ATOM 899 N N . PRO A 1 112 ? 6.159 -3.468 -21.196 1.00 35.38 109 PRO A N 1
ATOM 900 C CA . PRO A 1 112 ? 6.773 -4.706 -21.686 1.00 33.79 109 PRO A CA 1
ATOM 901 C C . PRO A 1 112 ? 7.695 -5.384 -20.671 1.00 31.49 109 PRO A C 1
ATOM 902 O O . PRO A 1 112 ? 7.773 -6.612 -20.644 1.00 37.50 109 PRO A O 1
ATOM 906 N N . THR A 1 113 ? 8.378 -4.600 -19.842 1.00 35.14 110 THR A N 1
ATOM 907 C CA . THR A 1 113 ? 9.256 -5.170 -18.829 1.00 37.07 110 THR A CA 1
ATOM 908 C C . THR A 1 113 ? 8.486 -5.959 -17.770 1.00 37.32 110 THR A C 1
ATOM 909 O O . THR A 1 113 ? 9.004 -6.925 -17.217 1.00 39.41 110 THR A O 1
ATOM 913 N N . MET A 1 114 ? 7.261 -5.536 -17.475 1.00 36.84 111 MET A N 1
ATOM 914 C CA . MET A 1 114 ? 6.439 -6.229 -16.487 1.00 34.77 111 MET A CA 1
ATOM 915 C C . MET A 1 114 ? 5.688 -7.442 -17.050 1.00 34.98 111 MET A C 1
ATOM 916 O O . MET A 1 114 ? 5.178 -8.264 -16.288 1.00 38.00 111 MET A O 1
ATOM 921 N N . LYS A 1 115 ? 5.608 -7.552 -18.374 1.00 31.15 112 LYS A N 1
ATOM 922 C CA . LYS A 1 115 ? 4.784 -8.592 -18.997 1.00 38.50 112 LYS A CA 1
ATOM 923 C C . LYS A 1 115 ? 5.115 -10.011 -18.544 1.00 43.31 112 LYS A C 1
ATOM 924 O O . LYS A 1 115 ? 4.212 -10.803 -18.265 1.00 50.90 112 LYS A O 1
ATOM 930 N N . LYS A 1 116 ? 6.402 -10.327 -18.474 1.00 37.31 113 LYS A N 1
ATOM 931 C CA . LYS A 1 116 ? 6.845 -11.643 -18.025 1.00 43.32 113 LYS A CA 1
ATOM 932 C C . LYS A 1 116 ? 6.510 -11.867 -16.553 1.00 47.57 113 LYS A C 1
ATOM 933 O O . LYS A 1 116 ? 5.999 -12.921 -16.170 1.00 46.18 113 LYS A O 1
ATOM 935 N N . LEU A 1 117 ? 6.795 -10.857 -15.737 1.00 44.12 114 LEU A N 1
ATOM 936 C CA . LEU A 1 117 ? 6.555 -10.928 -14.302 1.00 38.65 114 LEU A CA 1
ATOM 937 C C . LEU A 1 117 ? 5.073 -11.131 -13.993 1.00 38.81 114 LEU A C 1
ATOM 938 O O . LEU A 1 117 ? 4.720 -11.940 -13.134 1.00 39.66 114 LEU A O 1
ATOM 943 N N . MET A 1 118 ? 4.207 -10.406 -14.698 1.00 35.04 115 MET A N 1
ATOM 944 C CA . MET A 1 118 ? 2.775 -10.463 -14.420 1.00 39.38 115 MET A CA 1
ATOM 945 C C . MET A 1 118 ? 2.161 -11.816 -14.769 1.00 43.96 115 MET A C 1
ATOM 946 O O . MET A 1 118 ? 1.201 -12.259 -14.129 1.00 41.23 115 MET A O 1
ATOM 951 N N . LYS A 1 119 ? 2.737 -12.484 -15.762 1.00 50.01 116 LYS A N 1
ATOM 952 C CA . LYS A 1 119 ? 2.247 -13.792 -16.173 1.00 56.83 116 LYS A CA 1
ATOM 953 C C . LYS A 1 119 ? 2.533 -14.822 -15.084 1.00 53.50 116 LYS A C 1
ATOM 954 O O . LYS A 1 119 ? 1.696 -15.676 -14.788 1.00 52.38 116 LYS A O 1
ATOM 956 N N . GLN A 1 120 ? 3.711 -14.717 -14.474 1.00 53.72 117 GLN A N 1
ATOM 957 C CA . GLN A 1 120 ? 4.098 -15.596 -13.374 1.00 54.59 117 GLN A CA 1
ATOM 958 C C . GLN A 1 120 ? 3.161 -15.419 -12.187 1.00 47.93 117 GLN A C 1
ATOM 959 O O . GLN A 1 120 ? 2.629 -16.386 -11.641 1.00 48.98 117 GLN A O 1
ATOM 965 N N . ILE A 1 121 ? 3.001 -14.168 -11.771 1.00 35.14 118 ILE A N 1
ATOM 966 C CA . ILE A 1 121 ? 2.147 -13.830 -10.642 1.00 35.10 118 ILE A CA 1
ATOM 967 C C . ILE A 1 121 ? 0.696 -14.295 -10.808 1.00 42.00 118 ILE A C 1
ATOM 968 O O . ILE A 1 121 ? 0.124 -14.902 -9.902 1.00 41.58 118 ILE A O 1
ATOM 973 N N . LEU A 1 122 ? 0.105 -14.016 -11.965 1.00 41.28 119 LEU A N 1
ATOM 974 C CA . LEU A 1 122 ? -1.314 -14.298 -12.164 1.00 37.09 119 LEU A CA 1
ATOM 975 C C . LEU A 1 122 ? -1.607 -15.781 -12.381 1.00 40.82 119 LEU A C 1
ATOM 976 O O . LEU A 1 122 ? -2.686 -16.258 -12.027 1.00 45.17 119 LEU A O 1
ATOM 981 N N . ASN A 1 123 ? -0.650 -16.509 -12.953 1.00 33.65 120 ASN A N 1
ATOM 982 C CA . ASN A 1 123 ? -0.822 -17.939 -13.180 1.00 36.00 120 ASN A CA 1
ATOM 983 C C . ASN A 1 123 ?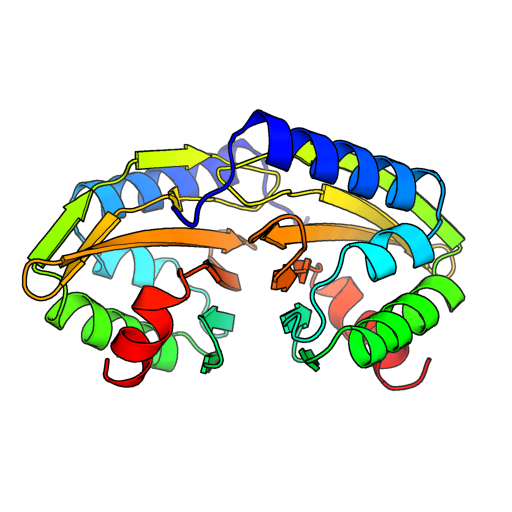 -0.393 -18.783 -11.987 1.00 43.64 120 ASN A C 1
ATOM 984 O O . ASN A 1 123 ? -1.024 -19.792 -11.669 1.00 37.15 120 ASN A O 1
ATOM 989 N N . TYR A 1 124 ? 0.684 -18.359 -11.330 1.00 46.42 121 TYR A N 1
ATOM 990 C CA . TYR A 1 124 ? 1.378 -19.213 -10.375 1.00 51.00 121 TYR A CA 1
ATOM 991 C C . TYR A 1 124 ? 1.500 -18.607 -8.976 1.00 47.43 121 TYR A C 1
ATOM 992 O O . TYR A 1 124 ? 1.974 -19.266 -8.051 1.00 45.06 121 TYR A O 1
ATOM 1001 N N . GLY A 1 125 ? 1.076 -17.357 -8.823 1.00 52.15 122 GLY A N 1
ATOM 1002 C CA . GLY A 1 125 ? 1.136 -16.694 -7.531 1.00 54.63 122 GLY A CA 1
ATOM 1003 C C . GLY A 1 125 ? 0.178 -17.295 -6.520 1.00 57.44 122 GLY A C 1
ATOM 1004 N N . GLY B 1 1 ? 13.969 6.550 -22.570 1.00 59.53 -2 GLY B N 1
ATOM 1005 C CA . GLY B 1 1 ? 14.611 5.390 -23.161 1.00 59.68 -2 GLY B CA 1
ATOM 1006 C C . GLY B 1 1 ? 13.654 4.308 -23.629 1.00 58.09 -2 GLY B C 1
ATOM 1007 O O . GLY B 1 1 ? 14.053 3.424 -24.385 1.00 62.72 -2 GLY B O 1
ATOM 1008 N N . SER B 1 2 ? 12.401 4.363 -23.176 1.00 56.14 -1 SER B N 1
ATOM 1009 C CA . SER B 1 2 ? 11.384 3.409 -23.621 1.00 55.50 -1 SER B CA 1
ATOM 1010 C C . SER B 1 2 ? 9.960 3.981 -23.580 1.00 57.31 -1 SER B C 1
ATOM 1011 O O . SER B 1 2 ? 9.013 3.335 -24.036 1.00 58.74 -1 SER B O 1
ATOM 1014 N N . HIS B 1 3 ? 9.812 5.193 -23.048 1.00 58.75 0 HIS B N 1
ATOM 1015 C CA . HIS B 1 3 ? 8.491 5.797 -22.862 1.00 54.70 0 HIS B CA 1
ATOM 1016 C C . HIS B 1 3 ? 8.245 6.848 -23.937 1.00 46.57 0 HIS B C 1
ATOM 1017 O O . HIS B 1 3 ? 9.125 7.150 -24.748 1.00 45.27 0 HIS B O 1
ATOM 1024 N N . MET B 1 4 ? 7.045 7.413 -23.929 1.00 34.12 1 MET B N 1
ATOM 1025 C CA . MET B 1 4 ? 6.711 8.504 -24.833 1.00 32.91 1 MET B CA 1
ATOM 1026 C C . MET B 1 4 ? 6.394 9.773 -24.054 1.00 33.86 1 MET B C 1
ATOM 1027 O O . MET B 1 4 ? 5.679 9.731 -23.050 1.00 37.76 1 MET B O 1
ATOM 1032 N N . THR B 1 5 ? 6.914 10.902 -24.521 1.00 36.66 2 THR B N 1
ATOM 1033 C CA . THR B 1 5 ? 6.643 12.174 -23.869 1.00 41.55 2 THR B CA 1
ATOM 1034 C C . THR B 1 5 ? 5.190 12.529 -24.113 1.00 41.13 2 THR B C 1
ATOM 1035 O O . THR B 1 5 ? 4.554 11.959 -25.001 1.00 37.38 2 THR B O 1
ATOM 1039 N N . GLU B 1 6 ? 4.670 13.479 -23.342 1.00 42.56 3 GLU B N 1
ATOM 1040 C CA . GLU B 1 6 ? 3.292 13.917 -23.521 1.00 45.52 3 GLU B CA 1
ATOM 1041 C C . GLU B 1 6 ? 3.108 14.462 -24.930 1.00 41.14 3 GLU B C 1
ATOM 1042 O O . GLU B 1 6 ? 2.072 14.254 -25.557 1.00 39.26 3 GLU B O 1
ATOM 1044 N N . GLU B 1 7 ? 4.139 15.133 -25.430 1.00 42.86 4 GLU B N 1
ATOM 1045 C CA . GLU B 1 7 ? 4.106 15.720 -26.760 1.00 43.93 4 GLU B CA 1
ATOM 1046 C C . GLU B 1 7 ? 3.947 14.635 -27.823 1.00 46.25 4 GLU B C 1
ATOM 1047 O O . GLU B 1 7 ? 3.171 14.786 -28.769 1.00 47.54 4 GLU B O 1
ATOM 1050 N N . GLU B 1 8 ? 4.677 13.537 -27.652 1.00 46.99 5 GLU B N 1
ATOM 1051 C CA . GLU B 1 8 ? 4.618 12.417 -28.587 1.00 44.95 5 GLU B CA 1
ATOM 1052 C C . GLU B 1 8 ? 3.255 11.717 -28.567 1.00 42.34 5 GLU B C 1
ATOM 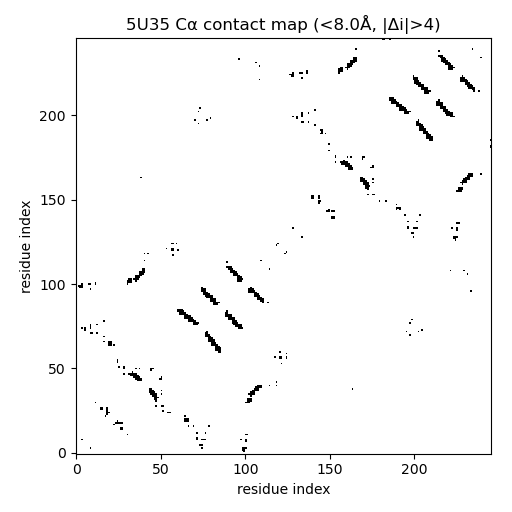1053 O O . GLU B 1 8 ? 2.719 11.359 -29.615 1.00 36.50 5 GLU B O 1
ATOM 1059 N N . VAL B 1 9 ? 2.705 11.514 -27.374 1.00 38.62 6 VAL B N 1
ATOM 1060 C CA . VAL B 1 9 ? 1.371 10.933 -27.243 1.00 33.13 6 VAL B CA 1
ATOM 1061 C C . VAL B 1 9 ? 0.330 11.847 -27.886 1.00 33.76 6 VAL B C 1
ATOM 1062 O O . VAL B 1 9 ? -0.592 11.384 -28.561 1.00 33.14 6 VAL B O 1
ATOM 1066 N N . ARG B 1 10 ? 0.492 13.149 -27.683 1.00 37.61 7 ARG B N 1
ATOM 1067 C CA . ARG B 1 10 ? -0.438 14.126 -28.239 1.00 40.58 7 ARG B CA 1
ATOM 1068 C C . ARG B 1 10 ? -0.450 14.138 -29.761 1.00 40.55 7 ARG B C 1
ATOM 1069 O O . ARG B 1 10 ? -1.499 14.348 -30.366 1.00 40.96 7 ARG B O 1
ATOM 1077 N N . LYS B 1 11 ? 0.708 13.922 -30.378 1.00 38.84 8 LYS B N 1
ATOM 1078 C CA . LYS B 1 11 ? 0.784 13.865 -31.836 1.00 43.06 8 LYS B CA 1
ATOM 1079 C C . LYS B 1 11 ? -0.045 12.704 -32.377 1.00 39.13 8 LYS B C 1
ATOM 1080 O O . LYS B 1 11 ? -0.766 12.850 -33.367 1.00 39.33 8 LYS B O 1
ATOM 1083 N N . ILE B 1 12 ? 0.067 11.549 -31.727 1.00 35.44 9 ILE B N 1
ATOM 1084 C CA . ILE B 1 12 ? -0.718 10.379 -32.109 1.00 34.59 9 ILE B CA 1
ATOM 1085 C C . ILE B 1 12 ? -2.208 10.604 -31.825 1.00 35.13 9 ILE B C 1
ATOM 1086 O O . ILE B 1 12 ? -3.067 10.175 -32.600 1.00 33.18 9 ILE B O 1
ATOM 1090 N N . MET B 1 13 ? -2.513 11.288 -30.724 1.00 33.36 10 MET B N 1
ATOM 1091 C CA . MET B 1 13 ? -3.901 11.617 -30.399 1.00 32.85 10 MET B CA 1
ATOM 1092 C C . MET B 1 13 ? -4.527 12.443 -31.516 1.00 39.72 10 MET B C 1
ATOM 1093 O O . MET B 1 13 ? -5.644 12.173 -31.943 1.00 33.59 10 MET B O 1
ATOM 1098 N N . GLU B 1 14 ? -3.793 13.448 -31.985 1.00 42.46 11 GLU B N 1
ATOM 1099 C CA . GLU B 1 14 ? -4.295 14.324 -33.036 1.00 40.84 11 GLU B CA 1
ATOM 1100 C C . GLU B 1 14 ? -4.565 13.533 -34.306 1.00 40.06 11 GLU B C 1
ATOM 1101 O O . GLU B 1 14 ? -5.570 13.754 -34.973 1.00 42.31 11 GLU B O 1
ATOM 1107 N N . LYS B 1 15 ? -3.673 12.598 -34.624 1.00 43.18 12 LYS B N 1
ATOM 1108 C CA . LYS B 1 15 ? -3.849 11.735 -35.788 1.00 36.45 12 LYS B CA 1
ATOM 1109 C C . LYS B 1 15 ? -5.095 10.868 -35.645 1.00 39.64 12 LYS B C 1
ATOM 1110 O O . LYS B 1 15 ? -5.885 10.746 -36.585 1.00 39.59 12 LYS B O 1
ATOM 1114 N N . LEU B 1 16 ? -5.257 10.262 -34.471 1.00 37.32 13 LEU B N 1
ATOM 1115 C CA . LEU B 1 16 ? -6.420 9.426 -34.183 1.00 36.35 13 LEU B CA 1
ATOM 1116 C C . LEU B 1 16 ? -7.698 10.255 -34.194 1.00 37.48 13 LEU B C 1
ATOM 1117 O O . LEU B 1 16 ? -8.704 9.859 -34.786 1.00 35.69 13 LEU B O 1
ATOM 1122 N N . LYS B 1 17 ? -7.642 11.416 -33.545 1.00 35.93 14 LYS B N 1
ATOM 1123 C CA . LYS B 1 17 ? -8.785 12.323 -33.477 1.00 37.78 14 LYS B CA 1
ATOM 1124 C C . LYS B 1 17 ? -9.221 12.769 -34.872 1.00 41.33 14 LYS B C 1
ATOM 1125 O O . LYS B 1 17 ? -10.416 12.785 -35.188 1.00 36.26 14 LYS B O 1
ATOM 1131 N N . LYS B 1 18 ? -8.247 13.132 -35.700 1.00 46.16 15 LYS B N 1
ATOM 1132 C CA . LYS B 1 18 ? -8.522 13.572 -37.064 1.00 44.07 15 LYS B CA 1
ATOM 1133 C C . LYS B 1 18 ? -9.129 12.438 -37.885 1.00 43.91 15 LYS B C 1
ATOM 1134 O O . LYS B 1 18 ? -10.083 12.648 -38.634 1.00 43.11 15 LYS B O 1
ATOM 1140 N N . ALA B 1 19 ? -8.587 11.234 -37.716 1.00 45.99 16 ALA B N 1
ATOM 1141 C CA . ALA B 1 19 ? -9.065 10.062 -38.444 1.00 45.06 16 ALA B CA 1
ATOM 1142 C C . ALA B 1 19 ? -10.516 9.734 -38.098 1.00 43.61 16 ALA B C 1
ATOM 1143 O O . ALA B 1 19 ? -11.324 9.444 -38.985 1.00 39.24 16 ALA B O 1
ATOM 1145 N N . PHE B 1 20 ? -10.847 9.802 -36.814 1.00 39.60 17 PHE B N 1
ATOM 1146 C CA . PHE B 1 20 ? -12.217 9.556 -36.380 1.00 41.09 17 PHE B CA 1
ATOM 1147 C C . PHE B 1 20 ? -13.148 10.638 -36.913 1.00 42.66 17 PHE B C 1
ATOM 1148 O O . PHE B 1 20 ? -14.241 10.341 -37.397 1.00 44.48 17 PHE B O 1
ATOM 1156 N N . LYS B 1 21 ? -12.717 11.891 -36.813 1.00 43.03 18 LYS B N 1
ATOM 1157 C CA . LYS B 1 21 ? -13.537 13.014 -37.255 1.00 43.49 18 LYS B CA 1
ATOM 1158 C C . LYS B 1 21 ? -13.805 12.962 -38.759 1.00 47.20 18 LYS B C 1
ATOM 1159 O O . LYS B 1 21 ? -14.883 13.351 -39.211 1.00 49.73 18 LYS B O 1
ATOM 1163 N N . GLN B 1 22 ? -12.830 12.498 -39.535 1.00 44.24 19 GLN B N 1
ATOM 1164 C CA . GLN B 1 22 ? -13.007 12.404 -40.982 1.00 49.28 19 GLN B CA 1
ATOM 1165 C C . GLN B 1 22 ? -13.703 11.126 -41.425 1.00 54.63 19 GLN B C 1
ATOM 1166 O O . GLN B 1 22 ? -14.080 11.001 -42.590 1.00 55.90 19 GLN B O 1
ATOM 1172 N N . GLY B 1 23 ? -13.901 10.193 -40.503 1.00 47.80 20 GLY B N 1
ATOM 1173 C CA . GLY B 1 23 ? -14.377 8.880 -40.890 1.00 56.61 20 GLY B CA 1
ATOM 1174 C C . GLY B 1 23 ? -13.368 8.267 -41.842 1.00 58.48 20 GLY B C 1
ATOM 1175 O O . GLY B 1 23 ? -13.703 7.849 -42.950 1.00 56.23 20 GLY B O 1
ATOM 1176 N N . ASN B 1 24 ? -12.115 8.230 -41.403 1.00 65.71 21 ASN B N 1
ATOM 1177 C CA . ASN B 1 24 ? -11.027 7.679 -42.203 1.00 70.54 21 ASN B CA 1
ATOM 1178 C C . ASN B 1 24 ? -10.303 6.587 -41.420 1.00 68.43 21 ASN B C 1
ATOM 1179 O O . ASN B 1 24 ? -9.307 6.855 -40.745 1.00 66.96 21 ASN B O 1
ATOM 1184 N N . PRO B 1 25 ? -10.811 5.349 -41.506 1.00 65.60 22 PRO B N 1
ATOM 1185 C CA . PRO B 1 25 ? -10.288 4.204 -40.750 1.00 62.84 22 PRO B CA 1
ATOM 1186 C C . PRO B 1 25 ? -8.853 3.819 -41.105 1.00 61.17 22 PRO B C 1
ATOM 1187 O O . PRO B 1 25 ? -8.141 3.300 -40.248 1.00 58.18 22 PRO B O 1
ATOM 1191 N N . GLU B 1 26 ? -8.435 4.065 -42.343 1.00 63.29 23 GLU B N 1
ATOM 1192 C CA . GLU B 1 26 ? -7.123 3.613 -42.799 1.00 63.38 23 GLU B CA 1
ATOM 1193 C C . GLU B 1 26 ? -5.970 4.290 -42.057 1.00 55.85 23 GLU B C 1
ATOM 1194 O O . GLU B 1 26 ? -4.910 3.691 -41.877 1.00 54.63 23 GLU B O 1
ATOM 1200 N N . GLN B 1 27 ? -6.174 5.532 -41.631 1.00 52.11 24 GLN B N 1
ATOM 1201 C CA . GLN B 1 27 ? -5.166 6.226 -40.835 1.00 57.04 24 GLN B CA 1
ATOM 1202 C C . GLN B 1 27 ? -4.948 5.562 -39.478 1.00 54.73 24 GLN B C 1
ATOM 1203 O O . GLN B 1 27 ? -3.815 5.451 -39.011 1.00 56.62 24 GLN B O 1
ATOM 1209 N N . ILE B 1 28 ? -6.032 5.116 -38.851 1.00 52.06 25 ILE B N 1
ATOM 1210 C CA . ILE B 1 28 ? -5.939 4.454 -37.553 1.00 46.77 25 ILE B CA 1
ATOM 1211 C C . ILE B 1 28 ? -5.236 3.102 -37.662 1.00 44.15 25 ILE B C 1
ATOM 1212 O O . ILE B 1 28 ? -4.410 2.757 -36.817 1.00 40.86 25 ILE B O 1
ATOM 1217 N N . VAL B 1 29 ? -5.558 2.346 -38.708 1.00 43.87 26 VAL B N 1
ATOM 1218 C CA . VAL B 1 29 ? -4.963 1.027 -38.909 1.00 44.75 26 VAL B CA 1
ATOM 1219 C C . VAL B 1 29 ? -3.446 1.123 -39.079 1.00 46.56 26 VAL B C 1
ATOM 1220 O O . VAL B 1 29 ? -2.697 0.269 -38.600 1.00 45.08 26 VAL B O 1
ATOM 1224 N N . SER B 1 30 ? -2.997 2.177 -39.753 1.00 35.74 27 SER B N 1
ATOM 1225 C CA . SER B 1 30 ? -1.574 2.391 -39.979 1.00 42.08 27 SER B CA 1
ATOM 1226 C C . SER B 1 30 ? -0.822 2.681 -38.679 1.00 40.09 27 SER B C 1
ATOM 1227 O O . SER B 1 30 ? 0.401 2.537 -38.613 1.00 34.07 27 SER B O 1
ATOM 1230 N N . LEU B 1 31 ? -1.553 3.081 -37.644 1.00 39.53 28 LEU B N 1
ATOM 1231 C CA . LEU B 1 31 ? -0.938 3.417 -36.361 1.00 37.36 28 LEU B CA 1
ATOM 1232 C C . LEU B 1 31 ? -0.841 2.209 -35.430 1.00 38.25 28 LEU B C 1
ATOM 1233 O O . LEU B 1 31 ? -0.298 2.306 -34.332 1.00 32.13 28 LEU B O 1
ATOM 1238 N N . LEU B 1 32 ? -1.381 1.076 -35.865 1.00 30.75 29 LEU B N 1
ATOM 1239 C CA . LEU B 1 32 ? -1.369 -0.130 -35.044 1.00 34.19 29 LEU B CA 1
ATOM 1240 C C . LEU B 1 32 ? -0.027 -0.849 -35.134 1.00 33.86 29 LEU B C 1
ATOM 1241 O O . LEU B 1 32 ? 0.505 -1.033 -36.227 1.00 32.08 29 LEU B O 1
ATOM 1246 N N . SER B 1 33 ? 0.511 -1.266 -33.990 1.00 29.16 30 SER B N 1
ATOM 1247 C CA . SER B 1 33 ? 1.720 -2.085 -33.987 1.00 28.92 30 SER B CA 1
ATOM 1248 C C . SER B 1 33 ? 1.393 -3.453 -34.590 1.00 35.54 30 SER B C 1
ATOM 1249 O O . SER B 1 33 ? 0.249 -3.901 -34.514 1.00 32.69 30 SER B O 1
ATOM 1252 N N . PRO B 1 34 ? 2.391 -4.118 -35.199 1.00 35.96 31 PRO B N 1
ATOM 1253 C CA . PRO B 1 34 ? 2.165 -5.414 -35.858 1.00 42.36 31 PRO B CA 1
ATOM 1254 C C . PRO B 1 34 ? 1.556 -6.476 -34.946 1.00 41.76 31 PRO B C 1
ATOM 1255 O O . PRO B 1 34 ? 0.818 -7.342 -35.417 1.00 43.85 31 PRO B O 1
ATOM 1259 N N . ASP B 1 35 ? 1.863 -6.405 -33.657 1.00 38.32 32 ASP B N 1
ATOM 1260 C CA . ASP B 1 35 ? 1.354 -7.377 -32.696 1.00 44.38 32 ASP B CA 1
ATOM 1261 C C . ASP B 1 35 ? 0.287 -6.773 -31.792 1.00 36.59 32 ASP B C 1
ATOM 1262 O O . ASP B 1 35 ? 0.126 -7.197 -30.652 1.00 37.45 32 ASP B O 1
ATOM 1267 N N . VAL B 1 36 ? -0.453 -5.799 -32.317 1.00 37.80 33 VAL B N 1
ATOM 1268 C CA . VAL B 1 36 ? -1.460 -5.087 -31.535 1.00 28.43 33 VAL B CA 1
ATOM 1269 C C . VAL B 1 36 ? -2.467 -6.056 -30.918 1.00 30.10 33 VAL B C 1
ATOM 1270 O O . VAL B 1 36 ? -2.829 -7.066 -31.522 1.00 37.89 33 VAL B O 1
ATOM 1274 N N . LYS B 1 37 ? -2.870 -5.768 -29.688 1.00 27.50 34 LYS B N 1
ATOM 1275 C CA . LYS B 1 37 ? -3.889 -6.556 -29.015 1.00 30.23 34 LYS B CA 1
ATOM 1276 C C . LYS B 1 37 ? -5.176 -5.747 -28.924 1.00 27.44 34 LYS B C 1
ATOM 1277 O O . LYS B 1 37 ? -5.179 -4.620 -28.429 1.00 27.53 34 LYS B O 1
ATOM 1281 N N . VAL B 1 38 ? -6.269 -6.324 -29.413 1.00 27.27 35 VAL B N 1
ATOM 1282 C CA . VAL B 1 38 ? -7.557 -5.651 -29.401 1.00 30.41 35 VAL B CA 1
ATOM 1283 C C . VAL B 1 38 ? -8.566 -6.439 -28.578 1.00 36.25 35 VAL B C 1
ATOM 1284 O O . VAL B 1 38 ? -8.744 -7.639 -28.776 1.00 39.54 35 VAL B O 1
ATOM 1288 N N . ASP B 1 39 ? -9.219 -5.749 -27.651 1.00 33.72 36 ASP B N 1
ATOM 1289 C CA . ASP B 1 39 ? -10.251 -6.350 -26.825 1.00 39.43 36 ASP B CA 1
ATOM 1290 C C . ASP B 1 39 ? -11.562 -5.612 -27.047 1.00 36.15 36 ASP B C 1
ATOM 1291 O O . ASP B 1 39 ? -11.646 -4.406 -26.809 1.00 36.09 36 ASP B O 1
ATOM 1296 N N . VAL B 1 40 ? -12.575 -6.325 -27.531 1.00 39.00 37 VAL B N 1
ATOM 1297 C CA . VAL B 1 40 ? -13.906 -5.750 -27.663 1.00 42.73 37 VAL B CA 1
ATOM 1298 C C . VAL B 1 40 ? -14.990 -6.784 -27.357 1.00 50.60 37 VAL B C 1
ATOM 1299 O O . VAL B 1 40 ? -15.087 -7.812 -28.026 1.00 49.66 37 VAL B O 1
ATOM 1303 N N . GLY B 1 41 ? -15.803 -6.503 -26.342 1.00 56.30 38 GLY B N 1
ATOM 1304 C CA . GLY B 1 41 ? -16.793 -7.459 -25.876 1.00 60.20 38 GLY B CA 1
ATOM 1305 C C . GLY B 1 41 ? -16.141 -8.754 -25.429 1.00 62.13 38 GLY B C 1
ATOM 1306 O O . GLY B 1 41 ? -15.134 -8.733 -24.724 1.00 63.08 38 GLY B O 1
ATOM 1307 N N . ASN B 1 42 ? -16.710 -9.884 -25.837 1.00 63.70 39 ASN B N 1
ATOM 1308 C CA . ASN B 1 42 ? -16.113 -11.177 -25.527 1.00 66.27 39 ASN B CA 1
ATOM 1309 C C . ASN B 1 42 ? -14.996 -11.522 -26.508 1.00 68.05 39 ASN B C 1
ATOM 1310 O O . ASN B 1 42 ? -14.166 -12.390 -26.239 1.00 71.42 39 ASN B O 1
ATOM 1312 N N . GLN B 1 43 ? -14.984 -10.832 -27.646 1.00 60.90 40 GLN B N 1
ATOM 1313 C CA . GLN B 1 43 ? -13.990 -11.071 -28.689 1.00 56.51 40 GLN B CA 1
ATOM 1314 C C . GLN B 1 43 ? -12.631 -10.462 -28.354 1.00 54.10 40 GLN B C 1
ATOM 1315 O O . GLN B 1 43 ? -12.546 -9.395 -27.747 1.00 53.15 40 GLN B O 1
ATOM 1317 N N . SER B 1 44 ? -11.573 -11.142 -28.779 1.00 54.91 41 SER B N 1
ATOM 1318 C CA . SER B 1 44 ? -10.220 -10.618 -28.656 1.00 55.03 41 SER B CA 1
ATOM 1319 C C . SER B 1 44 ? -9.472 -10.874 -29.956 1.00 53.76 41 SER B C 1
ATOM 1320 O O . SER B 1 44 ? -9.607 -11.939 -30.558 1.00 57.00 41 SER B O 1
ATOM 1323 N N . PHE B 1 45 ? -8.674 -9.903 -30.382 1.00 46.74 42 PHE B N 1
ATOM 1324 C CA . PHE B 1 45 ? -7.943 -10.031 -31.634 1.00 41.39 42 PHE B CA 1
ATOM 1325 C C . PHE B 1 45 ? -6.463 -9.761 -31.415 1.00 39.94 42 PHE B C 1
ATOM 1326 O O . PHE B 1 45 ? -6.088 -8.882 -30.640 1.00 41.21 42 PHE B O 1
ATOM 1334 N N . SER B 1 46 ? -5.629 -10.531 -32.104 1.00 41.89 43 SER B N 1
ATOM 1335 C CA . SER B 1 46 ? -4.187 -10.368 -32.019 1.00 45.75 43 SER B CA 1
ATOM 1336 C C . SER B 1 46 ? -3.585 -10.142 -33.402 1.00 40.99 43 SER B C 1
ATOM 1337 O O . SER B 1 46 ? -3.869 -10.882 -34.348 1.00 43.94 43 SER B O 1
ATOM 1340 N N . GLY B 1 47 ? -2.746 -9.118 -33.512 1.00 36.79 44 GLY B N 1
ATOM 1341 C CA . GLY B 1 47 ? -2.097 -8.802 -34.772 1.00 38.72 44 GLY B CA 1
ATOM 1342 C C . GLY B 1 47 ? -2.821 -7.745 -35.586 1.00 39.66 44 GLY B C 1
ATOM 1343 O O . GLY B 1 47 ? -4.044 -7.623 -35.527 1.00 38.65 44 GLY B O 1
ATOM 1344 N N . SER B 1 48 ? -2.053 -6.981 -36.354 1.00 31.84 45 SER B N 1
ATOM 1345 C CA . SER B 1 48 ? -2.598 -5.878 -37.133 1.00 34.35 45 SER B CA 1
ATOM 1346 C C . SER B 1 48 ? -3.509 -6.387 -38.249 1.00 33.27 45 SER B C 1
ATOM 1347 O O . SER B 1 48 ? -4.503 -5.743 -38.583 1.00 38.79 45 SER B O 1
ATOM 1350 N N . GLU B 1 49 ? -3.168 -7.537 -38.825 1.00 34.96 46 GLU B N 1
ATOM 1351 C CA . GLU B 1 49 ? -3.975 -8.107 -39.899 1.00 38.74 46 GLU B CA 1
ATOM 1352 C C . GLU B 1 49 ? -5.372 -8.477 -39.406 1.00 38.58 46 GLU B C 1
ATOM 1353 O O . GLU B 1 49 ? -6.370 -8.167 -40.052 1.00 37.69 46 GLU B O 1
ATOM 1355 N N . GLU B 1 50 ? -5.436 -9.118 -38.246 1.00 38.96 47 GLU B N 1
ATOM 1356 C CA . GLU B 1 50 ? -6.712 -9.478 -37.653 1.00 39.97 47 GLU B CA 1
ATOM 1357 C C . GLU B 1 50 ? -7.488 -8.221 -37.266 1.00 39.49 47 GLU B C 1
ATOM 1358 O O . GLU B 1 50 ? -8.705 -8.148 -37.451 1.00 37.87 47 GLU B O 1
ATOM 1364 N N . ALA B 1 51 ? -6.777 -7.226 -36.741 1.00 35.40 48 ALA B N 1
ATOM 1365 C CA . ALA B 1 51 ? -7.402 -5.963 -36.370 1.00 33.90 48 ALA B CA 1
ATOM 1366 C C . ALA B 1 51 ? -7.928 -5.201 -37.587 1.00 35.26 48 ALA B C 1
ATOM 1367 O O . ALA B 1 51 ? -9.024 -4.646 -37.544 1.00 33.87 48 ALA B O 1
ATOM 1369 N N . GLU B 1 52 ? -7.155 -5.182 -38.671 1.00 32.46 49 GLU B N 1
ATOM 1370 C CA . GLU B 1 52 ? -7.588 -4.514 -39.894 1.00 36.18 49 GLU B CA 1
ATOM 1371 C C . GLU B 1 52 ? -8.838 -5.176 -40.463 1.00 30.82 49 GLU B C 1
ATOM 1372 O O . GLU B 1 52 ? -9.768 -4.500 -40.895 1.00 30.18 49 GLU B O 1
ATOM 1378 N N . LYS B 1 53 ? -8.853 -6.503 -40.440 1.00 35.05 50 LYS B N 1
ATOM 1379 C CA . LYS B 1 53 ? -9.991 -7.275 -40.928 1.00 40.90 50 LYS B CA 1
ATOM 1380 C C . LYS B 1 53 ? -11.239 -6.959 -40.105 1.00 38.80 50 LYS B C 1
ATOM 1381 O O . LYS B 1 53 ? -12.330 -6.780 -40.654 1.00 32.18 50 LYS B O 1
ATOM 1387 N N . ALA B 1 54 ? -11.066 -6.868 -38.789 1.00 31.93 51 ALA B N 1
ATOM 1388 C CA . ALA B 1 54 ? -12.169 -6.532 -37.894 1.00 33.53 51 ALA B CA 1
ATOM 1389 C C . ALA B 1 54 ? -12.658 -5.101 -38.100 1.00 34.92 51 ALA B C 1
ATOM 1390 O O . ALA B 1 54 ? -13.861 -4.842 -38.095 1.00 32.46 51 ALA B O 1
ATOM 1392 N N . ALA B 1 55 ? -11.724 -4.173 -38.286 1.00 27.99 52 ALA B N 1
ATOM 1393 C CA . ALA B 1 55 ? -12.083 -2.771 -38.495 1.00 29.77 52 ALA B CA 1
ATOM 1394 C C . ALA B 1 55 ? -12.893 -2.586 -39.774 1.00 29.81 52 ALA B C 1
ATOM 1395 O O . ALA B 1 55 ? -13.894 -1.864 -39.784 1.00 26.84 52 ALA B O 1
ATOM 1397 N N . ARG B 1 56 ? -12.462 -3.240 -40.849 1.00 27.96 53 ARG B N 1
ATOM 1398 C CA . ARG B 1 56 ? -13.168 -3.155 -42.125 1.00 29.12 53 ARG B CA 1
ATOM 1399 C C . ARG B 1 56 ? -14.574 -3.739 -42.030 1.00 32.21 53 ARG B C 1
ATOM 1400 O O . ARG B 1 56 ? -15.520 -3.188 -42.597 1.00 32.69 53 ARG B O 1
ATOM 1408 N N . LYS B 1 57 ? -14.710 -4.856 -41.320 1.00 27.75 54 LYS B N 1
ATOM 1409 C CA . LYS B 1 57 ? -16.019 -5.483 -41.138 1.00 34.47 54 LYS B CA 1
ATOM 1410 C C . LYS B 1 57 ? -16.987 -4.559 -40.418 1.00 35.84 54 LYS B C 1
ATOM 1411 O O . LYS B 1 57 ? -18.138 -4.406 -40.835 1.00 30.74 54 LYS B O 1
ATOM 1414 N N . LEU B 1 58 ? -16.516 -3.944 -39.337 1.00 34.75 55 LEU B N 1
ATOM 1415 C CA . LEU B 1 58 ? -17.338 -3.036 -38.551 1.00 35.39 55 LEU B CA 1
ATOM 1416 C C . LEU B 1 58 ? -17.744 -1.810 -39.350 1.00 31.34 55 LEU B C 1
ATOM 1417 O O . LEU B 1 58 ? -18.911 -1.413 -39.337 1.00 28.72 55 LEU B O 1
ATOM 1422 N N . MET B 1 59 ? -16.781 -1.217 -40.049 1.00 28.66 56 MET B N 1
ATOM 1423 C CA . MET B 1 59 ? -17.037 0.016 -40.785 1.00 35.19 56 MET B CA 1
ATOM 1424 C C . MET B 1 59 ? -18.039 -0.157 -41.925 1.00 33.55 56 MET B C 1
ATOM 1425 O O . MET B 1 59 ? -18.703 0.801 -42.311 1.00 41.36 56 MET B O 1
ATOM 1430 N N . LYS B 1 60 ? -18.152 -1.371 -42.455 1.00 30.30 57 LYS B N 1
ATOM 1431 C CA . LYS B 1 60 ? -19.164 -1.671 -43.470 1.00 32.10 57 LYS B CA 1
ATOM 1432 C C . LYS B 1 60 ? -20.597 -1.537 -42.947 1.00 34.60 57 LYS B C 1
ATOM 1433 O O . LYS B 1 60 ? -21.516 -1.287 -43.727 1.00 38.57 57 LYS B O 1
ATOM 1439 N N . PHE B 1 61 ? -20.793 -1.723 -41.644 1.00 28.46 58 PHE B N 1
ATOM 1440 C CA . PHE B 1 61 ? -22.129 -1.614 -41.053 1.00 21.37 58 PHE B CA 1
ATOM 1441 C C . PHE B 1 61 ? -22.435 -0.212 -40.536 1.00 34.52 58 PHE B C 1
ATOM 1442 O O . PHE B 1 61 ? -23.587 0.103 -40.235 1.00 31.45 58 PHE B O 1
ATOM 1450 N N . VAL B 1 62 ? -21.410 0.630 -40.445 1.00 30.83 59 VAL B N 1
ATOM 1451 C CA . VAL B 1 62 ? -21.557 1.956 -39.850 1.00 34.14 59 VAL B CA 1
ATOM 1452 C C . VAL B 1 62 ? -21.940 3.029 -40.869 1.00 34.78 59 VAL B C 1
ATOM 1453 O O . VAL B 1 62 ? -21.210 3.293 -41.826 1.00 40.24 59 VAL B O 1
ATOM 1457 N N . ASP B 1 63 ? -23.097 3.642 -40.642 1.00 33.50 60 ASP B N 1
ATOM 1458 C CA . ASP B 1 63 ? -23.667 4.620 -41.560 1.00 32.89 60 ASP B CA 1
ATOM 1459 C C . ASP B 1 63 ? -23.322 6.051 -41.187 1.00 39.49 60 ASP B C 1
ATOM 1460 O O . ASP B 1 63 ? -23.383 6.952 -42.027 1.00 44.67 60 ASP B O 1
ATOM 1465 N N . ARG B 1 64 ? -22.982 6.262 -39.921 1.00 29.13 61 ARG B N 1
ATOM 1466 C CA . ARG B 1 64 ? -22.635 7.591 -39.446 1.00 27.76 61 ARG B CA 1
ATOM 1467 C C . ARG B 1 64 ? -21.700 7.492 -38.241 1.00 31.60 61 ARG B C 1
ATOM 1468 O O . ARG B 1 64 ? -21.863 6.610 -37.395 1.00 36.59 61 ARG B O 1
ATOM 1476 N N . VAL B 1 65 ? -20.725 8.395 -38.170 1.00 29.82 62 VAL B N 1
ATOM 1477 C CA . VAL B 1 65 ? -19.801 8.448 -37.042 1.00 31.97 62 VAL B CA 1
ATOM 1478 C C . VAL B 1 65 ? -19.781 9.845 -36.428 1.00 39.15 62 VAL B C 1
ATOM 1479 O O . VAL B 1 65 ? -19.643 10.836 -37.148 1.00 40.82 62 VAL B O 1
ATOM 1483 N N . GLU B 1 66 ? -19.933 9.920 -35.107 1.00 33.53 63 GLU B N 1
ATOM 1484 C CA . GLU B 1 66 ? -19.804 11.183 -34.385 1.00 32.90 63 GLU B CA 1
ATOM 1485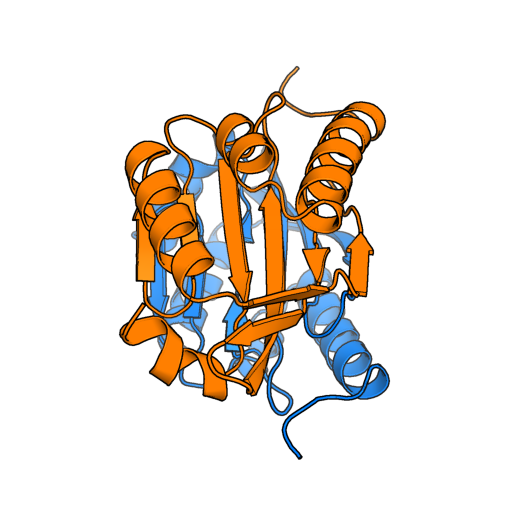 C C . GLU B 1 66 ? -18.823 11.054 -33.219 1.00 32.37 63 GLU B C 1
ATOM 1486 O O . GLU B 1 66 ? -18.990 10.194 -32.359 1.00 31.97 63 GLU B O 1
ATOM 1488 N N . VAL B 1 67 ? -17.822 11.929 -33.186 1.00 33.05 64 VAL B N 1
ATOM 1489 C CA . VAL B 1 67 ? -16.839 11.957 -32.102 1.00 32.64 64 VAL B CA 1
ATOM 1490 C C . VAL B 1 67 ? -17.308 12.890 -30.995 1.00 37.62 64 VAL B C 1
ATOM 1491 O O . VAL B 1 67 ? -17.407 14.102 -31.188 1.00 42.30 64 VAL B O 1
ATOM 1495 N N . ARG B 1 68 ? -17.640 12.315 -29.847 1.00 32.80 65 ARG B N 1
ATOM 1496 C CA . ARG B 1 68 ? -18.168 13.097 -28.739 1.00 35.82 65 ARG B CA 1
ATOM 1497 C C . ARG B 1 68 ? -17.061 13.748 -27.915 1.00 34.42 65 ARG B C 1
ATOM 1498 O O . ARG B 1 68 ? -17.170 14.910 -27.528 1.00 35.76 65 ARG B O 1
ATOM 1501 N N . ASP B 1 69 ? -15.999 12.996 -27.644 1.00 34.91 66 ASP B N 1
ATOM 1502 C CA . ASP B 1 69 ? -14.906 13.516 -26.839 1.00 30.05 66 ASP B CA 1
ATOM 1503 C C . ASP B 1 69 ? -13.620 12.720 -27.028 1.00 28.73 66 ASP B C 1
ATOM 1504 O O . ASP B 1 69 ? -13.642 11.544 -27.394 1.00 28.19 66 ASP B O 1
ATOM 1509 N N . VAL B 1 70 ? -12.501 13.389 -26.790 1.00 27.67 67 VAL B N 1
ATOM 1510 C CA . VAL B 1 70 ? -11.185 12.772 -26.885 1.00 28.64 67 VAL B CA 1
ATOM 1511 C C . VAL B 1 70 ? -10.345 13.277 -25.728 1.00 38.32 67 VAL B C 1
ATOM 1512 O O . VAL B 1 70 ? -10.296 14.483 -25.476 1.00 35.91 67 VAL B O 1
ATOM 1516 N N . ARG B 1 71 ? -9.664 12.361 -25.045 1.00 32.51 68 ARG B N 1
ATOM 1517 C CA . ARG B 1 71 ? -8.811 12.726 -23.929 1.00 30.71 68 ARG B CA 1
ATOM 1518 C C . ARG B 1 71 ? -7.547 11.882 -23.917 1.00 33.00 68 ARG B C 1
ATOM 1519 O O . ARG B 1 71 ? -7.545 10.726 -24.339 1.00 34.53 68 ARG B O 1
ATOM 1522 N N . VAL B 1 72 ? -6.468 12.482 -23.436 1.00 24.17 69 VAL B N 1
ATOM 1523 C CA . VAL B 1 72 ? -5.204 11.785 -23.272 1.00 24.95 69 VAL B CA 1
ATOM 1524 C C . VAL B 1 72 ? -4.939 11.556 -21.798 1.00 27.09 69 VAL B C 1
ATOM 1525 O O . VAL B 1 72 ? -5.109 12.464 -20.985 1.00 30.06 69 VAL B O 1
ATOM 1529 N N . PHE B 1 73 ? -4.567 10.329 -21.457 1.00 24.73 70 PHE B N 1
ATOM 1530 C CA . PHE B 1 73 ? -4.209 9.978 -20.087 1.00 21.82 70 PHE B CA 1
ATOM 1531 C C . PHE B 1 73 ? -2.972 9.096 -20.109 1.00 19.13 70 PHE B C 1
ATOM 1532 O O . PHE B 1 73 ? -3.034 7.959 -20.578 1.00 23.68 70 PHE B O 1
ATOM 1540 N N . GLU B 1 74 ? -1.850 9.631 -19.631 1.00 18.42 71 GLU B N 1
ATOM 1541 C CA . GLU B 1 74 ? -0.568 8.935 -19.709 1.00 23.78 71 GLU B CA 1
ATOM 1542 C C . GLU B 1 74 ? -0.317 8.551 -21.170 1.00 26.80 71 GLU B C 1
ATOM 1543 O O . GLU B 1 74 ? -0.362 9.414 -22.048 1.00 27.20 71 GLU B O 1
ATOM 1549 N N . ASN B 1 75 ? -0.091 7.268 -21.444 1.00 22.42 72 ASN B N 1
ATOM 1550 C CA . ASN B 1 75 ? 0.115 6.841 -22.830 1.00 22.46 72 ASN B CA 1
ATOM 1551 C C . ASN B 1 75 ? -1.168 6.299 -23.452 1.00 25.08 72 ASN B C 1
ATOM 1552 O O . ASN B 1 75 ? -1.128 5.511 -24.390 1.00 26.24 72 ASN B O 1
ATOM 1557 N N . ALA B 1 76 ? -2.306 6.720 -22.915 1.00 24.70 73 ALA B N 1
ATOM 1558 C CA . ALA B 1 76 ? -3.591 6.254 -23.412 1.00 21.20 73 ALA B CA 1
ATOM 1559 C C . ALA B 1 76 ? -4.346 7.383 -24.100 1.00 28.86 73 ALA B C 1
ATOM 1560 O O . ALA B 1 76 ? -4.412 8.509 -23.598 1.00 27.76 73 ALA B O 1
ATOM 1562 N N . VAL B 1 77 ? -4.892 7.073 -25.270 1.00 21.67 74 VAL B N 1
ATOM 1563 C CA . VAL B 1 77 ? -5.745 8.005 -25.986 1.00 21.03 74 VAL B CA 1
ATOM 1564 C C . VAL B 1 77 ? -7.150 7.432 -25.964 1.00 22.09 74 VAL B C 1
ATOM 1565 O O . VAL B 1 77 ? -7.376 6.334 -26.460 1.00 18.87 74 VAL B O 1
ATOM 1569 N N A MET B 1 78 ? -8.083 8.173 -25.375 0.58 18.99 75 MET B N 1
ATOM 1570 N N B MET B 1 78 ? -8.086 8.164 -25.378 0.42 19.45 75 MET B N 1
ATOM 1571 C CA A MET B 1 78 ? -9.457 7.709 -25.227 0.58 20.68 75 MET B CA 1
ATOM 1572 C CA B MET B 1 78 ? -9.448 7.669 -25.262 0.42 20.65 75 MET B CA 1
ATOM 1573 C C A MET B 1 78 ? -10.386 8.507 -26.129 0.58 20.40 75 MET B C 1
ATOM 1574 C C B MET B 1 78 ? -10.389 8.496 -26.118 0.42 20.49 75 MET B C 1
ATOM 1575 O O A MET B 1 78 ? -10.359 9.736 -26.118 0.58 21.08 75 MET B O 1
A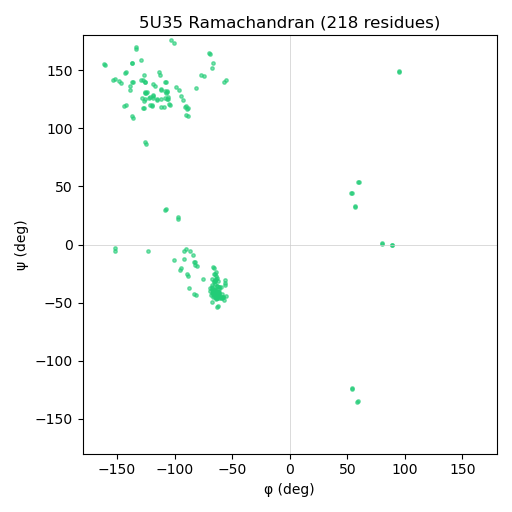TOM 1576 O O B MET B 1 78 ? -10.382 9.725 -26.061 0.42 21.02 75 MET B O 1
ATOM 1585 N N . ILE B 1 79 ? -11.189 7.806 -26.921 1.00 20.38 76 ILE B N 1
ATOM 1586 C CA . ILE B 1 79 ? -12.115 8.457 -27.834 1.00 20.90 76 ILE B CA 1
ATOM 1587 C C . ILE B 1 79 ? -13.533 7.937 -27.639 1.00 22.79 76 ILE B C 1
ATOM 1588 O O . ILE B 1 79 ? -13.783 6.745 -27.795 1.00 24.15 76 ILE B O 1
ATOM 1593 N N . ALA B 1 80 ? -14.450 8.828 -27.273 1.00 22.27 77 ALA B N 1
ATOM 1594 C CA . ALA B 1 80 ? -15.858 8.459 -27.142 1.00 23.79 77 ALA B CA 1
ATOM 1595 C C . ALA B 1 80 ? -16.547 8.743 -28.461 1.00 25.31 77 ALA B C 1
ATOM 1596 O O . ALA B 1 80 ? -16.497 9.865 -28.969 1.00 25.83 77 ALA B O 1
ATOM 1598 N N A VAL B 1 81 ? -17.181 7.722 -29.024 0.56 25.01 78 VAL B N 1
ATOM 1599 N N B VAL B 1 81 ? -17.172 7.714 -29.029 0.44 25.19 78 VAL B N 1
ATOM 1600 C CA A VAL B 1 81 ? -17.819 7.858 -30.322 0.56 27.81 78 VAL B CA 1
ATOM 1601 C CA B VAL B 1 81 ? -17.788 7.816 -30.347 0.44 27.77 78 VAL B CA 1
ATOM 1602 C C A VAL B 1 81 ? -19.251 7.352 -30.298 0.56 29.17 78 VAL B C 1
ATOM 1603 C C B VAL B 1 81 ? -19.224 7.302 -30.343 0.44 29.02 78 VAL B C 1
ATOM 1604 O O A VAL B 1 81 ? -19.633 6.566 -29.429 0.56 28.27 78 VAL B O 1
ATOM 1605 O O B VAL B 1 81 ? -19.584 6.453 -29.527 0.44 28.68 78 VAL B O 1
ATOM 1612 N N . GLU B 1 82 ? -20.037 7.825 -31.257 1.00 28.77 79 GLU B N 1
ATOM 1613 C CA . GLU B 1 82 ? -21.361 7.279 -31.518 1.00 28.18 79 GLU B CA 1
ATOM 1614 C C . GLU B 1 82 ? -21.381 6.732 -32.942 1.00 27.63 79 GLU B C 1
ATOM 1615 O O . GLU B 1 82 ? -21.027 7.438 -33.888 1.00 31.82 79 GLU B O 1
ATOM 1618 N N . PHE B 1 83 ? -21.767 5.468 -33.085 1.00 27.43 80 PHE B N 1
ATOM 1619 C CA . PHE B 1 83 ? -21.904 4.841 -34.391 1.00 27.44 80 PHE B CA 1
ATOM 1620 C C . PHE B 1 83 ? -23.382 4.642 -34.704 1.00 26.33 80 PHE B C 1
ATOM 1621 O O . PHE B 1 83 ? -24.166 4.274 -33.825 1.00 29.11 80 PHE B O 1
ATOM 1629 N N . GLU B 1 84 ? -23.761 4.876 -35.953 1.00 29.17 81 GLU B N 1
ATOM 1630 C CA . GLU B 1 84 ? -25.104 4.549 -36.390 1.00 32.15 81 GLU B CA 1
ATOM 1631 C C . GLU B 1 84 ? -25.053 3.295 -37.246 1.00 29.21 81 GLU B C 1
ATOM 1632 O O . GLU B 1 84 ? -24.347 3.245 -38.256 1.00 31.05 81 GLU B O 1
ATOM 1638 N N . VAL B 1 85 ? -25.775 2.268 -36.808 1.00 24.93 82 VAL B N 1
ATOM 1639 C CA . VAL B 1 85 ? -25.874 1.019 -37.549 1.00 27.02 82 VAL B CA 1
ATOM 1640 C C . VAL B 1 85 ? -27.338 0.678 -37.759 1.00 30.80 82 VAL B C 1
ATOM 1641 O O . VAL B 1 85 ? -28.074 0.476 -36.793 1.00 41.27 82 VAL B O 1
ATOM 1645 N N . ASN B 1 86 ? -27.757 0.629 -39.022 1.00 34.36 83 ASN B N 1
ATOM 1646 C CA . ASN B 1 86 ? -29.136 0.310 -39.369 1.00 37.48 83 ASN B CA 1
ATOM 1647 C C . ASN B 1 86 ? -30.140 1.216 -38.658 1.00 36.48 83 ASN B C 1
ATOM 1648 O O . ASN B 1 86 ? -31.141 0.741 -38.125 1.00 39.16 83 ASN B O 1
ATOM 1653 N N . GLY B 1 87 ? -29.853 2.514 -38.625 1.00 30.13 84 GLY B N 1
ATOM 1654 C CA . GLY B 1 87 ? -30.784 3.475 -38.064 1.00 36.91 84 GLY B CA 1
ATOM 1655 C C . GLY B 1 87 ? -30.769 3.560 -36.547 1.00 34.08 84 GLY B C 1
ATOM 1656 O O . GLY B 1 87 ? -31.534 4.319 -35.958 1.00 31.81 84 GLY B O 1
ATOM 1657 N N . GLN B 1 88 ? -29.905 2.782 -35.906 1.00 33.92 85 GLN B N 1
ATOM 1658 C CA . GLN B 1 88 ? -29.801 2.835 -34.454 1.00 30.17 85 GLN B CA 1
ATOM 1659 C C . GLN B 1 88 ? -28.449 3.405 -34.055 1.00 28.07 85 GLN B C 1
ATOM 1660 O O . GLN B 1 88 ? -27.450 3.181 -34.734 1.00 29.53 85 GLN B O 1
ATOM 1666 N N . ARG B 1 89 ? -28.427 4.143 -32.954 1.00 28.01 86 ARG B N 1
ATOM 1667 C CA . ARG B 1 89 ? -27.209 4.807 -32.508 1.00 29.98 86 ARG B CA 1
ATOM 1668 C C . ARG B 1 89 ? -26.621 4.118 -31.285 1.00 27.97 86 ARG B C 1
ATOM 1669 O O . ARG B 1 89 ? -27.332 3.846 -30.312 1.00 21.82 86 ARG B O 1
ATOM 1672 N N . TYR B 1 90 ? -25.320 3.840 -31.338 1.00 26.20 87 TYR B N 1
ATOM 1673 C CA . TYR B 1 90 ? -24.627 3.185 -30.232 1.00 24.66 87 TYR B CA 1
ATOM 1674 C C . TYR B 1 90 ? -23.419 3.996 -29.792 1.00 26.73 87 TYR B C 1
ATOM 1675 O O . TYR B 1 90 ? -22.701 4.544 -30.621 1.00 26.47 87 TYR B O 1
ATOM 1684 N N . LYS B 1 91 ? -23.208 4.076 -28.485 1.00 23.00 88 LYS B N 1
ATOM 1685 C CA . LYS B 1 91 ? -22.052 4.772 -27.936 1.00 26.42 88 LYS B CA 1
ATOM 1686 C C . LYS B 1 91 ? -20.958 3.770 -27.588 1.00 24.32 88 LYS B C 1
ATOM 1687 O O . LYS B 1 91 ? -21.224 2.706 -27.021 1.00 23.28 88 LYS B O 1
ATOM 1690 N N . MET B 1 92 ? -19.726 4.101 -27.955 1.00 25.39 89 MET B N 1
ATOM 1691 C CA . MET B 1 92 ? -18.596 3.239 -27.660 1.00 23.44 89 MET B CA 1
ATOM 1692 C C . MET B 1 92 ? -17.425 4.070 -27.173 1.00 24.45 89 MET B C 1
ATOM 1693 O O . MET B 1 92 ? -17.333 5.263 -27.467 1.00 27.29 89 MET B O 1
ATOM 1698 N N . ILE B 1 93 ? -16.528 3.434 -26.431 1.00 19.00 90 ILE B N 1
ATOM 1699 C CA . ILE B 1 93 ? -15.288 4.086 -26.041 1.00 17.79 90 ILE B CA 1
ATOM 1700 C C . ILE B 1 93 ? -14.115 3.280 -26.560 1.00 16.48 90 ILE B C 1
ATOM 1701 O O . ILE B 1 93 ? -14.032 2.076 -26.322 1.00 24.70 90 ILE B O 1
ATOM 1706 N N . PHE B 1 94 ? -13.225 3.952 -27.284 1.00 19.06 91 PHE B N 1
ATOM 1707 C CA . PHE B 1 94 ? -11.996 3.342 -27.768 1.00 20.12 91 PHE B CA 1
ATOM 1708 C C . PHE B 1 94 ? -10.840 3.872 -26.942 1.00 25.01 91 PHE B C 1
ATOM 1709 O O . PHE B 1 94 ? -10.690 5.083 -26.806 1.00 25.13 91 PHE B O 1
ATOM 1717 N N . THR B 1 95 ? -10.033 2.981 -26.383 1.00 24.43 92 THR B N 1
ATOM 1718 C CA . THR B 1 95 ? -8.819 3.416 -25.714 1.00 23.65 92 THR B CA 1
ATOM 1719 C C . THR B 1 95 ? -7.622 2.864 -26.477 1.00 25.80 92 THR B C 1
ATOM 1720 O O . THR B 1 95 ? -7.516 1.658 -26.701 1.00 22.81 92 THR B O 1
ATOM 1724 N N . PHE B 1 96 ? -6.735 3.762 -26.888 1.00 20.77 93 PHE B N 1
ATOM 1725 C CA . PHE B 1 96 ? -5.549 3.384 -27.637 1.00 19.53 93 PHE B CA 1
ATOM 1726 C C . PHE B 1 96 ? -4.343 3.570 -26.738 1.00 21.58 93 PHE B C 1
ATOM 1727 O O . PHE B 1 96 ? -4.076 4.686 -26.295 1.00 23.26 93 PHE B O 1
ATOM 1735 N N . TYR B 1 97 ? -3.631 2.480 -26.461 1.00 17.04 94 TYR B N 1
ATOM 1736 C CA . TYR B 1 97 ? -2.424 2.564 -25.640 1.00 17.27 94 TYR B CA 1
ATOM 1737 C C . TYR B 1 97 ? -1.225 2.607 -26.569 1.00 23.21 94 TYR B C 1
ATOM 1738 O O . TYR B 1 97 ? -1.066 1.739 -27.422 1.00 27.81 94 TYR B O 1
ATOM 1747 N N A VAL B 1 98 ? -0.361 3.600 -26.386 0.62 23.37 95 VAL B N 1
ATOM 1748 N N B VAL B 1 98 ? -0.372 3.606 -26.390 0.38 23.44 95 VAL B N 1
ATOM 1749 C CA A VAL B 1 98 ? 0.707 3.834 -27.352 0.62 25.52 95 VAL B CA 1
ATOM 1750 C CA B VAL B 1 98 ? 0.709 3.841 -27.334 0.38 25.37 95 VAL B CA 1
ATOM 1751 C C A VAL B 1 98 ? 2.076 3.488 -26.777 0.62 25.79 95 VAL B C 1
ATOM 1752 C C B VAL B 1 98 ? 2.065 3.454 -26.757 0.38 25.80 95 VAL B C 1
ATOM 1753 O O A VAL B 1 98 ? 2.398 3.835 -25.638 0.62 26.89 95 VAL B O 1
ATOM 1754 O O B VAL B 1 98 ? 2.382 3.771 -25.610 0.38 25.88 95 VAL B O 1
ATOM 1761 N N . GLU B 1 99 ? 2.848 2.741 -27.561 1.00 26.80 96 GLU B N 1
ATOM 1762 C CA . GLU B 1 99 ? 4.230 2.417 -27.230 1.00 26.86 96 GLU B CA 1
ATOM 1763 C C . GLU B 1 99 ? 5.094 2.711 -28.446 1.00 27.29 96 GLU B C 1
ATOM 1764 O O . GLU B 1 99 ? 4.775 2.257 -29.542 1.00 27.27 96 GLU B O 1
ATOM 1770 N N . ASN B 1 100 ? 6.176 3.460 -28.253 1.00 25.88 97 ASN B N 1
ATOM 1771 C CA . ASN B 1 100 ? 7.157 3.679 -29.311 1.00 24.22 97 ASN B CA 1
ATOM 1772 C C . ASN B 1 100 ? 6.563 4.280 -30.585 1.00 26.05 97 ASN B C 1
ATOM 1773 O O . ASN B 1 100 ? 7.024 3.993 -31.687 1.00 31.68 97 ASN B O 1
ATOM 1778 N N . GLY B 1 101 ? 5.539 5.113 -30.433 1.00 28.50 98 GLY B N 1
ATOM 1779 C CA . GLY B 1 101 ? 4.944 5.796 -31.567 1.00 23.14 98 GLY B CA 1
ATOM 1780 C C . GLY B 1 101 ? 3.820 5.059 -32.276 1.00 26.81 98 GLY B C 1
ATOM 1781 O O . GLY B 1 101 ? 3.258 5.579 -33.234 1.00 34.57 98 GLY B O 1
ATOM 1782 N N . LYS B 1 102 ? 3.482 3.860 -31.809 1.00 27.34 99 LYS B N 1
ATOM 1783 C CA . LYS B 1 102 ? 2.365 3.111 -32.377 1.00 27.18 99 LYS B CA 1
ATOM 1784 C C . LYS B 1 102 ? 1.463 2.529 -31.292 1.00 22.14 99 LYS B C 1
ATOM 1785 O O . LYS B 1 102 ? 1.822 2.513 -30.119 1.00 24.21 99 LYS B O 1
ATOM 1791 N N . VAL B 1 103 ? 0.291 2.042 -31.694 1.00 25.18 100 VAL B N 1
ATOM 1792 C CA . VAL B 1 103 ? -0.674 1.536 -30.728 1.00 23.04 100 VAL B CA 1
ATOM 1793 C C . VAL B 1 103 ? -0.441 0.052 -30.462 1.00 27.97 100 VAL B C 1
ATOM 1794 O O . VAL B 1 103 ? -0.562 -0.784 -31.359 1.00 28.35 100 VAL B O 1
ATOM 1798 N N . SER B 1 104 ? -0.093 -0.271 -29.223 1.00 21.64 101 SER B N 1
ATOM 1799 C CA . SER B 1 104 ? 0.176 -1.650 -28.838 1.00 26.12 101 SER B CA 1
ATOM 1800 C C . SER B 1 104 ? -1.076 -2.376 -28.365 1.00 29.24 101 SER B C 1
ATOM 1801 O O . SER B 1 104 ? -1.158 -3.601 -28.437 1.00 23.97 101 SER B O 1
ATOM 1804 N N . MET B 1 105 ? -2.044 -1.615 -27.866 1.00 26.31 102 MET B N 1
ATOM 1805 C CA . MET B 1 105 ? -3.233 -2.193 -27.263 1.00 25.39 102 MET B CA 1
ATOM 1806 C C . MET B 1 105 ? -4.451 -1.325 -27.518 1.00 26.25 102 MET B C 1
ATOM 1807 O O . MET B 1 105 ? -4.370 -0.099 -27.447 1.00 21.86 102 MET B O 1
ATOM 1812 N N . VAL B 1 106 ? -5.580 -1.966 -27.817 1.00 22.93 103 VAL B N 1
ATOM 1813 C CA . VAL B 1 106 ? -6.834 -1.257 -28.005 1.00 23.76 103 VAL B CA 1
ATOM 1814 C C . VAL B 1 106 ? -7.905 -1.868 -27.113 1.00 26.15 103 VAL B C 1
ATOM 1815 O O . VAL B 1 106 ? -8.172 -3.070 -27.168 1.00 24.13 103 VAL B O 1
ATOM 1819 N N . SER B 1 107 ? -8.505 -1.040 -26.274 1.00 18.81 104 SER B N 1
ATOM 1820 C CA . SER B 1 107 ? -9.599 -1.488 -25.432 1.00 24.45 104 SER B CA 1
ATOM 1821 C C . SER B 1 107 ? -10.859 -0.800 -25.910 1.00 26.55 104 SER B C 1
ATOM 1822 O O . SER B 1 107 ? -10.904 0.427 -26.011 1.00 27.06 104 SER B O 1
ATOM 1825 N N . ILE B 1 108 ? -11.880 -1.590 -26.216 1.00 29.58 105 ILE B N 1
ATOM 1826 C CA . ILE B 1 108 ? -13.124 -1.028 -26.707 1.00 24.00 105 ILE B CA 1
ATOM 1827 C C . ILE B 1 108 ? -14.266 -1.380 -25.760 1.00 25.82 105 ILE B C 1
ATOM 1828 O O . ILE B 1 108 ? -14.531 -2.551 -25.486 1.00 28.68 105 ILE B O 1
ATOM 1833 N N . TYR B 1 109 ? -14.904 -0.353 -25.219 1.00 24.56 106 TYR B 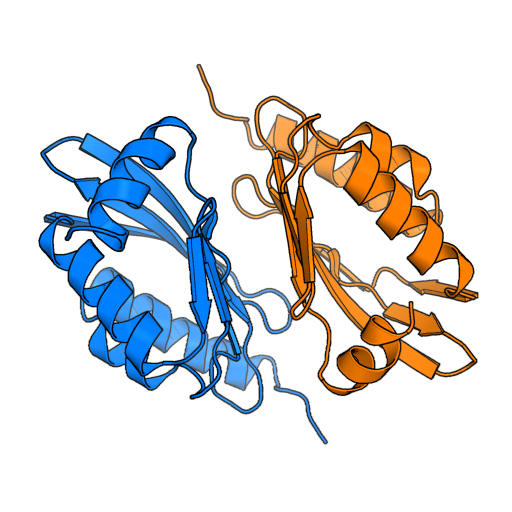N 1
ATOM 1834 C CA . TYR B 1 109 ? -16.101 -0.554 -24.429 1.00 23.08 106 TYR B CA 1
ATOM 1835 C C . TYR B 1 109 ? -17.329 -0.392 -25.305 1.00 22.74 106 TYR B C 1
ATOM 1836 O O . TYR B 1 109 ? -17.483 0.619 -25.985 1.00 18.16 106 TYR B O 1
ATOM 1845 N N . ILE B 1 110 ? -18.208 -1.381 -25.271 1.00 22.66 107 ILE B N 1
ATOM 1846 C CA . ILE B 1 110 ? -19.481 -1.269 -25.960 1.00 22.57 107 ILE B CA 1
ATOM 1847 C C . ILE B 1 110 ? -20.615 -1.564 -24.990 1.00 24.86 107 ILE B C 1
ATOM 1848 O O . ILE B 1 110 ? -20.464 -2.367 -24.074 1.00 22.13 107 ILE B O 1
ATOM 1853 N N . SER B 1 111 ? -21.736 -0.882 -25.186 1.00 39.55 108 SER B N 1
ATOM 1854 C CA . SER B 1 111 ? -22.926 -1.060 -24.357 1.00 42.64 108 SER B CA 1
ATOM 1855 C C . SER B 1 111 ? -23.550 -2.444 -24.535 1.00 39.82 108 SER B C 1
ATOM 1856 O O . SER B 1 111 ? -23.339 -3.092 -25.557 1.00 34.17 108 SER B O 1
ATOM 1859 N N . PRO B 1 112 ? -24.307 -2.913 -23.527 1.00 39.66 109 PRO B N 1
ATOM 1860 C CA . PRO B 1 112 ? -24.941 -4.233 -23.609 1.00 40.57 109 PRO B CA 1
ATOM 1861 C C . PRO B 1 112 ? -25.833 -4.394 -24.836 1.00 35.91 109 PRO B C 1
ATOM 1862 O O . PRO B 1 112 ? -25.893 -5.475 -25.419 1.00 38.23 109 PRO B O 1
ATOM 1866 N N . THR B 1 113 ? -26.491 -3.319 -25.245 1.00 40.03 110 THR B N 1
ATOM 1867 C CA . THR B 1 113 ? -27.338 -3.370 -26.427 1.00 47.36 110 THR B CA 1
ATOM 1868 C C . THR B 1 113 ? -26.518 -3.615 -27.697 1.00 47.42 110 THR B C 1
ATOM 1869 O O . THR B 1 113 ? -27.006 -4.237 -28.637 1.00 45.77 110 THR B O 1
ATOM 1873 N N . MET B 1 114 ? -25.275 -3.137 -27.732 1.00 36.87 111 MET B N 1
ATOM 1874 C CA . MET B 1 114 ? -24.462 -3.345 -28.921 1.00 37.42 111 MET B CA 1
ATOM 1875 C C . MET B 1 114 ? -23.837 -4.733 -28.950 1.00 37.13 111 MET B C 1
ATOM 1876 O O . MET B 1 114 ? -23.418 -5.198 -30.007 1.00 37.83 111 MET B O 1
ATOM 1881 N N . LYS B 1 115 ? -23.779 -5.392 -27.796 1.00 45.46 112 LYS B N 1
ATOM 1882 C CA . LYS B 1 115 ? -23.157 -6.710 -27.703 1.00 45.46 112 LYS B CA 1
ATOM 1883 C C . LYS B 1 115 ? -23.834 -7.713 -28.636 1.00 45.96 112 LYS B C 1
ATOM 1884 O O . LYS B 1 115 ? -23.167 -8.497 -29.314 1.00 46.60 112 LYS B O 1
ATOM 1890 N N . LYS B 1 116 ? -25.162 -7.676 -28.673 1.00 46.90 113 LYS B N 1
ATOM 1891 C CA . LYS B 1 116 ? -25.915 -8.571 -29.539 1.00 50.50 113 LYS B CA 1
ATOM 1892 C C . LYS B 1 116 ? -25.589 -8.261 -30.992 1.00 48.08 113 LYS B C 1
ATOM 1893 O O . LYS B 1 116 ? -25.306 -9.161 -31.781 1.00 52.40 113 LYS B O 1
ATOM 1895 N N . LEU B 1 117 ? -25.613 -6.977 -31.329 1.00 42.92 114 LEU B N 1
ATOM 1896 C CA . LEU B 1 117 ? -25.296 -6.519 -32.675 1.00 42.99 114 LEU B CA 1
ATOM 1897 C C . LEU B 1 117 ? -23.852 -6.843 -33.055 1.00 48.86 114 LEU B C 1
ATOM 1898 O O . LEU B 1 117 ? -23.576 -7.282 -34.173 1.00 51.16 114 LEU B O 1
ATOM 1903 N N . MET B 1 118 ? -22.939 -6.634 -32.109 1.00 44.06 115 MET B N 1
ATOM 1904 C CA . MET B 1 118 ? -21.507 -6.773 -32.363 1.00 52.50 115 MET B CA 1
ATOM 1905 C C . MET B 1 118 ? -21.126 -8.217 -32.685 1.00 62.46 115 MET B C 1
ATOM 1906 O O . MET B 1 118 ? -20.132 -8.468 -33.365 1.00 68.00 115 MET B O 1
ATOM 1911 N N . LYS B 1 119 ? -21.923 -9.163 -32.199 1.00 67.75 116 LYS B N 1
ATOM 1912 C CA . LYS B 1 119 ? -21.670 -10.575 -32.458 1.00 73.48 116 LYS B CA 1
ATOM 1913 C C . LYS B 1 119 ? -21.872 -10.882 -33.939 1.00 78.90 116 LYS B C 1
ATOM 1914 O O . LYS B 1 119 ? -21.125 -11.665 -34.528 1.00 80.49 116 LYS B O 1
ATOM 1916 N N . GLN B 1 120 ? -22.887 -10.259 -34.532 1.00 82.64 117 GLN B N 1
ATOM 1917 C CA . GLN B 1 120 ? -23.162 -10.402 -35.958 1.00 82.14 117 GLN B CA 1
ATOM 1918 C C . GLN B 1 120 ? -22.010 -9.853 -36.796 1.00 80.92 117 GLN B C 1
ATOM 1919 O O . GLN B 1 120 ? -21.483 -10.541 -37.671 1.00 82.32 117 GLN B O 1
ATOM 1922 N N . ILE B 1 121 ? -21.637 -8.604 -36.526 1.00 79.24 118 ILE B N 1
ATOM 1923 C CA . ILE B 1 121 ? -20.547 -7.939 -37.235 1.00 76.25 118 ILE B CA 1
ATOM 1924 C C . ILE B 1 121 ? -19.239 -8.718 -37.135 1.00 77.62 118 ILE B C 1
ATOM 1925 O O . ILE B 1 121 ? -19.006 -9.438 -36.166 1.00 77.98 118 ILE B O 1
#